Protein A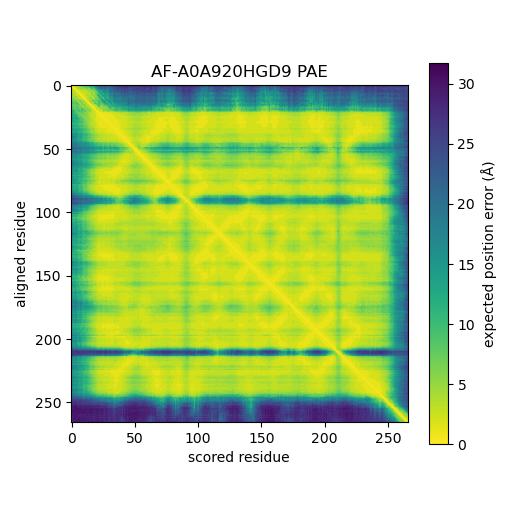F-A0A920HGD9-F1 (afdb_monomer)

Nearest PDB structures (foldseek):
  4qck-assembly1_A  TM=2.466E-01  e=9.941E-02  Mycobacterium tuberculosis H37Rv
  4kr4-assembly1_A  TM=2.876E-01  e=4.640E-01  Salmonella enterica subsp. enterica serovar Typhi
  4qdd-assembly1_A  TM=1.771E-01  e=2.728E-01  Rhodococcus rhodochrous
  6wil-assembly1_A  TM=2.443E-01  e=1.030E+00  Acinetobacter baumannii ACICU
  5kku-assembly3_C  TM=1.648E-01  e=4.173E-01  Bacillus amyloliquefaciens

Structure (mmCIF, N/CA/C/O backbone):
data_AF-A0A920HGD9-F1
#
_entry.id   AF-A0A920HGD9-F1
#
loop_
_atom_site.group_PDB
_atom_site.id
_atom_site.type_symbol
_atom_site.label_atom_id
_atom_site.label_alt_id
_atom_site.label_comp_id
_atom_site.label_asym_id
_atom_site.label_entity_id
_atom_site.label_seq_id
_atom_site.pdbx_PDB_ins_code
_atom_site.Cartn_x
_atom_site.Cartn_y
_atom_site.Cartn_z
_atom_site.occupancy
_atom_site.B_iso_or_equiv
_atom_site.auth_seq_id
_atom_site.auth_comp_id
_atom_site.auth_asym_id
_atom_site.auth_atom_id
_atom_site.pdbx_PDB_model_num
ATOM 1 N N . MET A 1 1 ? -41.028 17.051 27.864 1.00 60.72 1 MET A N 1
ATOM 2 C CA . MET A 1 1 ? -39.565 16.890 28.070 1.00 60.72 1 MET A CA 1
ATOM 3 C C . MET A 1 1 ? -39.135 15.428 28.241 1.00 60.72 1 MET A C 1
ATOM 5 O O . MET A 1 1 ? -38.260 14.994 27.507 1.00 60.72 1 MET A O 1
ATOM 9 N N . ARG A 1 2 ? -39.778 14.626 29.107 1.00 62.06 2 ARG A N 1
ATOM 10 C CA . ARG A 1 2 ? -39.397 13.217 29.369 1.00 62.06 2 ARG A CA 1
ATOM 11 C C . ARG A 1 2 ? -39.472 12.274 28.145 1.00 62.06 2 ARG A C 1
ATOM 13 O O . ARG A 1 2 ? -38.579 11.458 27.975 1.00 62.06 2 ARG A O 1
ATOM 20 N N . LYS A 1 3 ? -40.466 12.426 27.250 1.00 62.00 3 LYS A N 1
ATOM 21 C CA . LYS A 1 3 ? -40.573 11.641 25.992 1.00 62.00 3 LYS A CA 1
ATOM 22 C C . LYS A 1 3 ? -39.435 11.924 24.996 1.00 62.00 3 LYS A C 1
ATOM 24 O O . LYS A 1 3 ? -38.921 10.998 24.384 1.00 62.00 3 LYS A O 1
ATOM 29 N N . TYR A 1 4 ? -39.005 13.182 24.884 1.00 70.00 4 TYR A N 1
ATOM 30 C CA . TYR A 1 4 ? -37.886 13.565 24.016 1.00 70.00 4 TYR A CA 1
ATOM 31 C C . TYR A 1 4 ? -36.543 13.074 24.570 1.00 70.00 4 TYR A C 1
ATOM 33 O O . TYR A 1 4 ? -35.693 12.648 23.801 1.00 70.00 4 TYR A O 1
ATOM 41 N N . LEU A 1 5 ? -36.379 13.033 25.898 1.00 71.06 5 LEU A N 1
ATOM 42 C CA . LEU A 1 5 ? -35.181 12.486 26.547 1.00 71.06 5 LEU A CA 1
ATOM 43 C C . LEU A 1 5 ? -34.955 11.002 26.198 1.00 71.06 5 LEU A C 1
ATOM 45 O O . LEU A 1 5 ? -33.841 10.623 25.849 1.00 71.06 5 LEU A O 1
ATOM 49 N N . PHE A 1 6 ? -36.008 10.176 26.227 1.00 69.94 6 PHE A N 1
ATOM 50 C CA . PHE A 1 6 ? -35.916 8.766 25.821 1.00 69.94 6 PHE A CA 1
ATOM 51 C C . PHE A 1 6 ? -35.569 8.601 24.336 1.00 69.94 6 PHE A C 1
ATOM 53 O O . PHE A 1 6 ? -34.766 7.736 23.997 1.00 69.94 6 PHE A O 1
ATOM 60 N N . LEU A 1 7 ? -36.112 9.457 23.464 1.00 73.94 7 LEU A N 1
ATOM 61 C CA . LEU A 1 7 ? -35.787 9.451 22.036 1.00 73.94 7 LEU A CA 1
ATOM 62 C C . LEU A 1 7 ? -34.308 9.800 21.788 1.00 73.94 7 LEU A C 1
ATOM 64 O O . LEU A 1 7 ? -33.644 9.116 21.013 1.00 73.94 7 LEU A O 1
ATOM 68 N N . TYR A 1 8 ? -33.765 10.805 22.485 1.00 73.62 8 TYR A N 1
ATOM 69 C CA . TYR A 1 8 ? -32.345 11.166 22.385 1.00 73.62 8 TYR A CA 1
ATOM 70 C C . TYR A 1 8 ? -31.418 10.063 22.908 1.00 73.62 8 TYR A C 1
ATOM 72 O O . TYR A 1 8 ? -30.423 9.750 22.257 1.00 73.62 8 TYR A O 1
ATOM 80 N N . ILE A 1 9 ? -31.754 9.429 24.038 1.00 72.62 9 ILE A N 1
ATOM 81 C CA . ILE A 1 9 ? -30.990 8.292 24.582 1.00 72.62 9 ILE A CA 1
ATOM 82 C C . ILE A 1 9 ? -30.994 7.119 23.591 1.00 72.62 9 ILE A C 1
ATOM 84 O O . ILE A 1 9 ? -29.949 6.521 23.330 1.00 72.62 9 ILE A O 1
ATOM 88 N N . PHE A 1 10 ? -32.147 6.824 22.988 1.00 69.62 10 PHE A N 1
ATOM 89 C CA . PHE A 1 10 ? -32.277 5.754 22.005 1.00 69.62 10 PHE A CA 1
ATOM 90 C C . PHE A 1 10 ? -31.454 6.031 20.735 1.00 69.62 10 PHE A C 1
ATOM 92 O O . PHE A 1 10 ? -30.645 5.190 20.338 1.00 69.62 10 PHE A O 1
ATOM 99 N N . LEU A 1 11 ? -31.560 7.230 20.151 1.00 67.50 11 LEU A N 1
ATOM 100 C CA . LEU A 1 11 ? -30.776 7.642 18.975 1.00 67.50 11 LEU A CA 1
ATOM 101 C C . LEU A 1 11 ? -29.260 7.624 19.239 1.00 67.50 11 LEU A C 1
ATOM 103 O O . LEU A 1 11 ? -28.473 7.197 18.386 1.00 67.50 11 LEU A O 1
ATOM 107 N N . PHE A 1 12 ? -28.842 8.039 20.438 1.00 67.12 12 PHE A N 1
ATOM 108 C CA . PHE A 1 12 ? -27.439 8.006 20.846 1.00 67.12 12 PHE A CA 1
ATOM 109 C C . PHE A 1 12 ? -26.918 6.567 20.983 1.00 67.12 12 PHE A C 1
ATOM 111 O O . PHE A 1 12 ? -25.826 6.253 20.501 1.00 67.12 12 PHE A O 1
ATOM 118 N N . SER A 1 13 ? -27.721 5.666 21.561 1.00 62.75 13 SER A N 1
ATOM 119 C CA . SER A 1 13 ? -27.361 4.251 21.718 1.00 62.75 13 SER A CA 1
ATOM 120 C C . SER A 1 13 ? -27.190 3.528 20.373 1.00 62.75 13 SER A C 1
ATOM 122 O O . SER A 1 13 ? -26.195 2.828 20.172 1.00 62.75 13 SER A O 1
ATOM 124 N N . PHE A 1 14 ? -28.082 3.777 19.407 1.00 60.62 14 PHE A N 1
ATOM 125 C CA . PHE A 1 14 ? -28.008 3.194 18.062 1.00 60.62 14 PHE A CA 1
ATOM 126 C C . PHE A 1 14 ? -26.750 3.632 17.302 1.00 60.62 14 PHE A C 1
ATOM 128 O O . PHE A 1 14 ? -26.055 2.809 16.700 1.00 60.62 14 PHE A O 1
ATOM 135 N N . SER A 1 15 ? -26.414 4.921 17.384 1.00 63.75 15 SER A N 1
ATOM 136 C CA . SER A 1 15 ? -25.230 5.491 16.730 1.00 63.75 15 SER A CA 1
ATOM 137 C C . SER A 1 15 ? -23.926 4.883 17.265 1.00 63.75 15 SER A C 1
ATOM 139 O O . SER A 1 15 ? -22.991 4.618 16.503 1.00 63.75 15 SER A O 1
ATOM 141 N N . PHE A 1 16 ? -23.863 4.620 18.575 1.00 64.44 16 PHE A N 1
ATOM 142 C CA . PHE A 1 16 ? -22.692 4.015 19.208 1.00 64.44 16 PHE A CA 1
ATOM 143 C C . PHE A 1 16 ? -22.498 2.550 18.790 1.00 64.44 16 PHE A C 1
ATOM 145 O O . PHE A 1 16 ? -21.385 2.153 18.435 1.00 64.44 16 PHE A O 1
ATOM 152 N N . VAL A 1 17 ? -23.577 1.759 18.766 1.00 69.69 17 VAL A N 1
ATOM 153 C CA . VAL A 1 17 ? -23.541 0.351 18.330 1.00 69.69 17 VAL A CA 1
ATOM 154 C C . VAL A 1 17 ? -23.123 0.239 16.864 1.00 69.69 17 VAL A C 1
ATOM 156 O O . VAL A 1 17 ? -22.261 -0.578 16.533 1.00 69.69 17 VAL A O 1
ATOM 159 N N . TYR A 1 18 ? -23.666 1.093 15.991 1.00 74.94 18 TYR A N 1
ATOM 160 C CA . TYR A 1 18 ? -23.299 1.113 14.574 1.00 74.94 18 TYR A CA 1
ATOM 161 C C . TYR A 1 18 ? -21.808 1.417 14.367 1.00 74.94 18 TYR A C 1
ATOM 163 O O . TYR A 1 18 ? -21.131 0.714 13.620 1.00 74.94 18 TYR A O 1
ATOM 171 N N . SER A 1 19 ? -21.271 2.411 15.083 1.00 72.06 19 SER A N 1
ATOM 172 C CA . SER A 1 19 ? -19.851 2.780 15.015 1.00 72.06 19 SER A CA 1
ATOM 173 C C . SER A 1 19 ? -18.919 1.647 15.472 1.00 72.06 19 SER A C 1
ATOM 175 O O . SER A 1 19 ? -17.946 1.338 14.783 1.00 72.06 19 SER A O 1
ATOM 177 N N . GLN A 1 20 ? -19.234 0.962 16.582 1.00 76.88 20 GLN A N 1
ATOM 178 C CA . GLN A 1 20 ? -18.444 -0.199 17.024 1.00 76.88 20 GLN A CA 1
ATOM 179 C C . GLN A 1 20 ? -18.523 -1.364 16.025 1.00 76.88 20 GLN A C 1
ATOM 181 O O . GLN A 1 20 ? -17.519 -2.034 15.781 1.00 76.88 20 GLN A O 1
ATOM 186 N N . ASN A 1 21 ? -19.694 -1.595 15.424 1.00 89.75 21 ASN A N 1
ATOM 187 C CA . ASN A 1 21 ? -19.863 -2.620 14.396 1.00 89.75 21 ASN A CA 1
ATOM 188 C C . ASN A 1 21 ? -19.028 -2.294 13.148 1.00 89.75 21 ASN A C 1
ATOM 190 O O . ASN A 1 21 ? -18.289 -3.153 12.669 1.00 89.75 21 ASN A O 1
ATOM 194 N N . LYS A 1 22 ? -19.059 -1.038 12.680 1.00 94.06 22 LYS A N 1
ATOM 195 C CA . LYS A 1 22 ? -18.231 -0.584 11.557 1.00 94.06 22 LYS A CA 1
ATOM 196 C C . LYS A 1 22 ? -16.743 -0.785 11.846 1.00 94.06 22 LYS A C 1
ATOM 198 O O . LYS A 1 22 ? -16.077 -1.455 11.073 1.00 94.06 22 LYS A O 1
ATOM 203 N N . LEU A 1 23 ? -16.240 -0.310 12.988 1.00 95.75 23 LEU A N 1
ATOM 204 C CA . LEU A 1 23 ? -14.828 -0.474 13.356 1.00 95.75 23 LEU A CA 1
ATOM 205 C C . LEU A 1 23 ? -14.386 -1.948 13.338 1.00 95.75 23 LEU A C 1
ATOM 207 O O . LEU A 1 23 ? -13.286 -2.266 12.887 1.00 95.75 23 LEU A O 1
ATOM 211 N N . LYS A 1 24 ? -15.249 -2.861 13.803 1.00 96.62 24 LYS A N 1
ATOM 212 C CA . LYS A 1 24 ? -14.988 -4.304 13.754 1.00 96.62 24 LYS A CA 1
ATOM 213 C C . LYS A 1 24 ? -14.956 -4.836 12.317 1.00 96.62 24 LYS A C 1
ATOM 215 O O . LYS A 1 24 ? -14.089 -5.651 12.013 1.00 96.62 24 LYS A O 1
ATOM 220 N N . LYS A 1 25 ? -15.869 -4.393 11.444 1.00 97.50 25 LYS A N 1
ATOM 221 C CA . LYS A 1 25 ? -15.866 -4.755 10.014 1.00 97.50 25 LYS A CA 1
ATOM 222 C C . LYS A 1 25 ? -14.601 -4.257 9.314 1.00 97.50 25 LYS A C 1
ATOM 224 O O . LYS A 1 25 ? -13.943 -5.061 8.660 1.00 97.50 25 LYS A O 1
ATOM 229 N N . ASP A 1 26 ? -14.219 -3.003 9.545 1.00 98.44 26 ASP A N 1
ATOM 230 C CA . ASP A 1 26 ? -12.998 -2.410 8.997 1.00 98.44 26 ASP A CA 1
ATOM 231 C C . ASP A 1 26 ? -11.756 -3.203 9.453 1.00 98.44 26 ASP A C 1
ATOM 233 O O . ASP A 1 26 ? -10.941 -3.640 8.643 1.00 98.44 26 ASP A O 1
ATOM 237 N N . SER A 1 27 ? -11.641 -3.464 10.764 1.00 98.12 27 SER A N 1
ATOM 238 C CA . SER A 1 27 ? -10.538 -4.242 11.345 1.00 98.12 27 SER A CA 1
ATOM 239 C C . SER A 1 27 ? -10.471 -5.663 10.777 1.00 98.12 27 SER A C 1
ATOM 241 O O . SER A 1 27 ? -9.383 -6.160 10.489 1.00 98.12 27 SER A O 1
ATOM 243 N N . ASN A 1 28 ? -11.620 -6.316 10.578 1.00 97.94 28 ASN A N 1
ATOM 244 C CA . ASN A 1 28 ? -11.682 -7.636 9.957 1.00 97.94 28 ASN A CA 1
ATOM 245 C C . ASN A 1 28 ? -11.250 -7.600 8.486 1.00 97.94 28 ASN A C 1
ATOM 247 O O . ASN A 1 28 ? -10.522 -8.494 8.066 1.00 97.94 28 ASN A O 1
ATOM 251 N N . ALA A 1 29 ? -11.642 -6.577 7.720 1.00 98.56 29 ALA A N 1
ATOM 252 C CA . ALA A 1 29 ? -11.203 -6.418 6.336 1.00 98.56 29 ALA A CA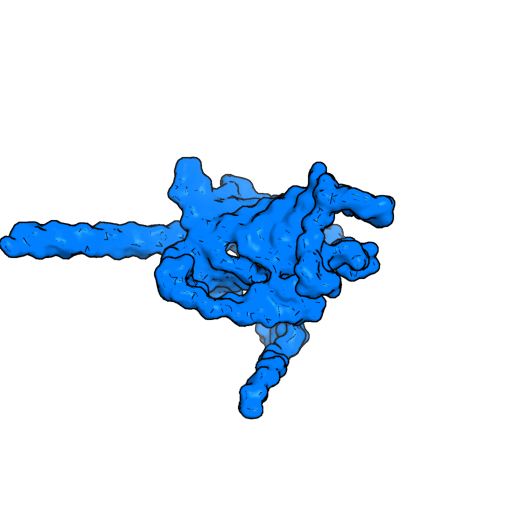 1
ATOM 253 C C . ALA A 1 29 ? -9.677 -6.268 6.248 1.00 98.56 29 ALA A C 1
ATOM 255 O O . ALA A 1 29 ? -9.036 -7.006 5.506 1.00 98.56 29 ALA A O 1
ATOM 256 N N . ILE A 1 30 ? -9.074 -5.426 7.093 1.00 98.75 30 ILE A N 1
ATOM 257 C CA . ILE A 1 30 ? -7.610 -5.288 7.172 1.00 98.75 30 ILE A CA 1
ATOM 258 C C . ILE A 1 30 ? -6.947 -6.624 7.547 1.00 98.75 30 ILE A C 1
ATOM 260 O O . ILE A 1 30 ? -5.960 -7.034 6.940 1.00 98.75 30 ILE A O 1
ATOM 264 N N . MET A 1 31 ? -7.491 -7.347 8.531 1.00 98.50 31 MET A N 1
ATOM 265 C CA . MET A 1 31 ? -6.957 -8.656 8.923 1.00 98.50 31 MET A CA 1
ATOM 266 C C . MET A 1 31 ? -7.102 -9.717 7.824 1.00 98.50 31 MET A C 1
ATOM 268 O O . MET A 1 31 ? -6.257 -10.606 7.743 1.00 98.50 31 MET A O 1
ATOM 272 N N . ASN A 1 32 ? -8.106 -9.615 6.948 1.00 98.25 32 ASN A N 1
ATOM 273 C CA . ASN A 1 32 ? -8.251 -10.489 5.781 1.00 98.25 32 ASN A CA 1
ATOM 274 C C . ASN A 1 32 ? -7.156 -10.261 4.725 1.00 98.25 32 ASN A C 1
ATOM 276 O O . ASN A 1 32 ? -6.983 -11.108 3.852 1.00 98.25 32 ASN A O 1
ATOM 280 N N . MET A 1 33 ? -6.356 -9.196 4.838 1.00 98.62 33 MET A N 1
ATOM 281 C CA . MET A 1 33 ? -5.133 -9.015 4.047 1.00 98.62 33 MET A CA 1
ATOM 282 C C . MET A 1 33 ? -3.945 -9.840 4.581 1.00 98.62 33 MET A C 1
ATOM 284 O O . MET A 1 33 ? -2.878 -9.837 3.977 1.00 98.62 33 MET A O 1
ATOM 288 N N . CYS A 1 34 ? -4.090 -10.536 5.717 1.00 98.50 34 CYS A N 1
ATOM 289 C CA . CYS A 1 34 ? -3.061 -11.417 6.280 1.00 98.50 34 CYS A CA 1
ATOM 290 C C . CYS A 1 34 ? -3.184 -12.859 5.758 1.00 98.50 34 CYS A C 1
ATOM 292 O O . CYS A 1 34 ? -4.282 -13.341 5.458 1.00 98.50 34 CYS A O 1
ATOM 294 N N . GLY A 1 35 ? -2.063 -13.579 5.719 1.00 98.12 35 GLY A N 1
ATOM 295 C CA . GLY A 1 35 ? -1.973 -14.981 5.306 1.00 98.12 35 GLY A CA 1
ATOM 296 C C . GLY A 1 35 ? -0.877 -15.234 4.275 1.00 98.12 35 GLY A C 1
ATOM 297 O O . GLY A 1 35 ? -0.002 -14.393 4.074 1.00 98.12 35 GLY A O 1
ATOM 298 N N . CYS A 1 36 ? -0.920 -16.411 3.655 1.00 98.44 36 CYS A N 1
ATOM 299 C CA . CYS A 1 36 ? -0.066 -16.761 2.527 1.00 98.44 36 CYS A CA 1
ATOM 300 C C . CYS A 1 36 ? -0.778 -16.476 1.203 1.00 98.44 36 CYS A C 1
ATOM 302 O O . CYS A 1 36 ? -1.929 -16.884 1.013 1.00 98.44 36 CYS A O 1
ATOM 304 N N . PHE A 1 37 ? -0.086 -15.790 0.298 1.00 98.44 37 PHE A N 1
ATOM 305 C CA . PHE A 1 37 ? -0.621 -15.389 -0.993 1.00 98.44 37 PHE A CA 1
ATOM 306 C C . PHE A 1 37 ? 0.337 -15.738 -2.123 1.00 98.44 37 PHE A C 1
ATOM 308 O O . PHE A 1 37 ? 1.551 -15.666 -1.967 1.00 98.44 37 PHE A O 1
ATOM 315 N N . GLU A 1 38 ? -0.224 -16.084 -3.269 1.00 97.44 38 GLU A N 1
ATOM 316 C CA . GLU A 1 38 ? 0.440 -15.984 -4.558 1.00 97.44 38 GLU A CA 1
ATOM 317 C C . GLU A 1 38 ? 0.165 -14.583 -5.115 1.00 97.44 38 GLU A C 1
ATOM 319 O O . GLU A 1 38 ? -0.996 -14.167 -5.213 1.00 97.44 38 GLU A O 1
ATOM 324 N N . VAL A 1 39 ? 1.233 -13.841 -5.411 1.00 96.94 39 VAL A N 1
ATOM 325 C CA . VAL A 1 39 ? 1.181 -12.428 -5.784 1.00 96.94 39 VAL A CA 1
ATOM 326 C C . VAL A 1 39 ? 1.781 -12.169 -7.151 1.00 96.94 39 VAL A C 1
ATOM 328 O O . VAL A 1 39 ? 2.825 -12.715 -7.503 1.00 96.94 39 VAL A O 1
ATOM 331 N N . SER A 1 40 ? 1.132 -11.294 -7.909 1.00 94.19 40 SER A N 1
ATOM 332 C CA . SER A 1 40 ? 1.606 -10.813 -9.207 1.00 94.19 40 SER A CA 1
ATOM 333 C C . SER A 1 40 ? 1.411 -9.307 -9.298 1.00 94.19 40 SER A C 1
ATOM 335 O O . SER A 1 40 ? 0.353 -8.812 -8.901 1.00 94.19 40 SER A O 1
ATOM 337 N N . PHE A 1 41 ? 2.386 -8.609 -9.866 1.00 93.81 41 PHE A N 1
ATOM 338 C CA . PHE A 1 41 ? 2.374 -7.163 -10.064 1.00 93.81 41 PHE A CA 1
ATOM 339 C C . PHE A 1 41 ? 2.154 -6.873 -11.547 1.00 93.81 41 PHE A C 1
ATOM 341 O O . PHE A 1 41 ? 2.893 -7.406 -12.372 1.00 93.81 41 PHE A O 1
ATOM 348 N N . ASN A 1 42 ? 1.163 -6.044 -11.881 1.00 96.31 42 ASN A N 1
ATOM 349 C CA . ASN A 1 42 ? 0.843 -5.675 -13.262 1.00 96.31 42 ASN A CA 1
ATOM 350 C C . ASN A 1 42 ? 0.625 -4.165 -13.344 1.00 96.31 42 ASN A C 1
ATOM 352 O O . ASN A 1 42 ? -0.176 -3.635 -12.577 1.00 96.31 42 ASN A O 1
ATOM 356 N N . PHE A 1 43 ? 1.336 -3.477 -14.233 1.00 96.75 43 PHE A N 1
ATOM 357 C CA . PHE A 1 43 ? 1.251 -2.029 -14.416 1.00 96.75 43 PHE A CA 1
ATOM 358 C C . PHE A 1 43 ? 1.381 -1.691 -15.897 1.00 96.75 43 PHE A C 1
ATOM 360 O O . PHE A 1 43 ? 2.281 -2.205 -16.558 1.00 96.75 43 PHE A O 1
ATOM 367 N N . SER A 1 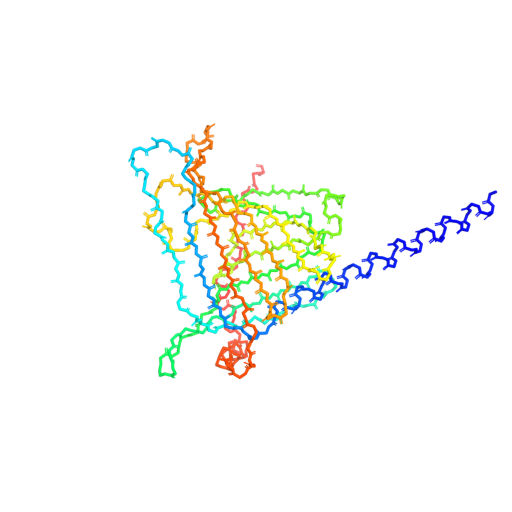44 ? 0.511 -0.813 -16.384 1.00 97.00 44 SER A N 1
ATOM 368 C CA . SER A 1 44 ? 0.506 -0.338 -17.766 1.00 97.00 44 SER A CA 1
ATOM 369 C C . SER A 1 44 ? 0.219 1.158 -17.790 1.00 97.00 44 SER A C 1
ATOM 371 O O . SER A 1 44 ? -0.675 1.650 -17.092 1.00 97.00 44 SER A O 1
ATOM 373 N N . GLU A 1 45 ? 1.008 1.900 -18.559 1.00 96.06 45 GLU A N 1
ATOM 374 C CA . GLU A 1 45 ? 0.749 3.312 -18.806 1.00 96.06 45 GLU A CA 1
ATOM 375 C C . GLU A 1 45 ? -0.367 3.451 -19.849 1.00 96.06 45 GLU A C 1
ATOM 377 O O . GLU A 1 45 ? -0.345 2.795 -20.883 1.00 96.06 45 GLU A O 1
ATOM 382 N N . THR A 1 46 ? -1.374 4.277 -19.568 1.00 93.06 46 THR A N 1
ATOM 383 C CA . THR A 1 46 ? -2.649 4.257 -20.310 1.00 93.06 46 THR A CA 1
ATOM 384 C C . THR A 1 46 ? -2.961 5.547 -21.052 1.00 93.06 46 THR A C 1
ATOM 386 O O . THR A 1 46 ? -3.539 5.502 -22.135 1.00 93.06 46 THR A O 1
ATOM 389 N N . ILE A 1 47 ? -2.613 6.706 -20.490 1.00 89.88 47 ILE A N 1
ATOM 390 C CA . ILE A 1 47 ? -2.956 8.013 -21.063 1.00 89.88 47 ILE A CA 1
ATOM 391 C C . ILE A 1 47 ? -1.732 8.914 -20.969 1.00 89.88 47 ILE A C 1
ATOM 393 O O . ILE A 1 47 ? -1.265 9.171 -19.864 1.00 89.88 47 ILE A O 1
ATOM 397 N N . LYS A 1 48 ? -1.257 9.439 -22.104 1.00 90.44 48 LYS A N 1
ATOM 398 C CA . LYS A 1 48 ? -0.272 10.531 -22.158 1.00 90.44 48 LYS A CA 1
ATOM 399 C C . LYS A 1 48 ? -1.011 11.869 -22.057 1.00 90.44 48 LYS A C 1
ATOM 401 O O . LYS A 1 48 ? -1.950 12.107 -22.810 1.00 90.44 48 LYS A O 1
ATOM 406 N N . LEU A 1 49 ? -0.593 12.724 -21.128 1.00 87.31 49 LEU A N 1
ATOM 407 C CA . LEU A 1 49 ? -1.206 14.034 -20.852 1.00 87.31 49 LEU A CA 1
ATOM 408 C C . LEU A 1 49 ? -0.317 15.220 -21.248 1.00 87.31 49 LEU A C 1
ATOM 410 O O . LEU A 1 49 ? -0.781 16.356 -21.258 1.00 87.31 49 LEU A O 1
ATOM 414 N N . ASN A 1 50 ? 0.952 14.964 -21.563 1.00 85.50 50 ASN A N 1
ATOM 415 C CA . ASN A 1 50 ? 1.924 15.990 -21.925 1.00 85.50 50 ASN A CA 1
ATOM 416 C C . ASN A 1 50 ? 2.215 15.997 -23.432 1.00 85.50 50 ASN A C 1
ATOM 418 O O . ASN A 1 50 ? 2.047 14.987 -24.115 1.00 85.50 50 ASN A O 1
ATOM 422 N N . ASN A 1 51 ? 2.741 17.120 -23.922 1.00 82.88 51 ASN A N 1
ATOM 423 C CA . ASN A 1 51 ? 3.195 17.284 -25.307 1.00 82.88 51 ASN A CA 1
ATOM 424 C C . ASN A 1 51 ? 4.727 17.258 -25.433 1.00 82.88 51 ASN A C 1
ATOM 426 O O . ASN A 1 51 ? 5.263 17.729 -26.433 1.00 82.88 51 ASN A O 1
ATOM 430 N N . ARG A 1 52 ? 5.448 16.742 -24.427 1.00 86.25 52 ARG A N 1
ATOM 431 C CA . ARG A 1 52 ? 6.910 16.675 -24.472 1.00 86.25 52 ARG A CA 1
ATOM 432 C C . ARG A 1 52 ? 7.340 15.705 -25.577 1.00 86.25 52 ARG A C 1
ATOM 434 O O . ARG A 1 52 ? 6.843 14.570 -25.655 1.00 86.25 52 ARG A O 1
ATOM 441 N N . GLU A 1 53 ? 8.248 16.168 -26.432 1.00 84.88 53 GLU A N 1
ATOM 442 C CA . GLU A 1 53 ? 8.792 15.388 -27.551 1.00 84.88 53 GLU A CA 1
ATOM 443 C C . GLU A 1 53 ? 9.696 14.248 -27.065 1.00 84.88 53 GLU A C 1
ATOM 445 O O . GLU A 1 53 ? 9.725 13.181 -27.670 1.00 84.88 53 GLU A O 1
ATOM 450 N N . ASP A 1 54 ? 10.380 14.440 -25.935 1.00 85.31 54 ASP A N 1
ATOM 451 C CA . ASP A 1 54 ? 11.281 13.469 -25.312 1.00 85.31 54 ASP A CA 1
ATOM 452 C C . ASP A 1 54 ? 10.572 12.496 -24.350 1.00 85.31 54 ASP A C 1
ATOM 454 O O . ASP A 1 54 ? 11.204 11.606 -23.775 1.00 85.31 54 ASP A O 1
ATOM 458 N N . TYR A 1 55 ? 9.249 12.611 -24.188 1.00 90.25 55 TYR A N 1
ATOM 459 C CA . TYR A 1 55 ? 8.484 11.704 -23.338 1.00 90.25 55 TYR A CA 1
ATOM 460 C C . TYR A 1 55 ? 8.220 10.362 -24.018 1.00 90.25 55 TYR A C 1
ATOM 462 O O . TYR A 1 55 ? 7.437 10.274 -24.972 1.00 90.25 55 TYR A O 1
ATOM 470 N N . THR A 1 56 ? 8.796 9.308 -23.441 1.00 90.94 56 THR A N 1
ATOM 471 C CA . THR A 1 56 ? 8.549 7.912 -23.818 1.00 90.94 56 THR A CA 1
ATOM 472 C C . THR A 1 56 ? 7.703 7.220 -22.741 1.00 90.94 56 THR A C 1
ATOM 474 O O . THR A 1 56 ? 8.106 7.234 -21.570 1.00 90.94 56 THR A O 1
ATOM 477 N N . PRO A 1 57 ? 6.553 6.616 -23.101 1.00 91.88 57 PRO A N 1
ATOM 478 C CA . PRO A 1 57 ? 5.751 5.829 -22.170 1.00 91.88 57 PRO A CA 1
ATOM 479 C C . PRO A 1 57 ? 6.534 4.697 -21.503 1.00 91.88 57 PRO A C 1
ATOM 481 O O . PRO A 1 57 ? 7.469 4.151 -22.090 1.00 91.88 57 PRO A O 1
ATOM 484 N N . SER A 1 58 ? 6.154 4.324 -20.277 1.00 91.62 58 SER A N 1
ATOM 485 C CA . SER A 1 58 ? 6.702 3.104 -19.668 1.00 91.62 58 SER A CA 1
ATOM 486 C C . SER A 1 58 ? 6.240 1.857 -20.413 1.00 91.62 58 SER A C 1
ATOM 488 O O . SER A 1 58 ? 5.057 1.730 -20.720 1.00 91.62 58 SER A O 1
ATOM 490 N N . ASP A 1 59 ? 7.154 0.903 -20.589 1.00 92.75 59 ASP A N 1
ATOM 491 C CA . ASP A 1 59 ? 6.794 -0.462 -20.969 1.00 92.75 59 ASP A CA 1
ATOM 492 C C . ASP A 1 59 ? 5.836 -1.076 -19.941 1.00 92.75 59 ASP A C 1
ATOM 494 O O . ASP A 1 59 ? 5.926 -0.800 -18.734 1.00 92.75 59 ASP A O 1
ATOM 498 N N . ASP A 1 60 ? 4.982 -1.980 -20.418 1.00 94.75 60 ASP A N 1
ATOM 499 C CA . ASP A 1 60 ? 4.166 -2.812 -19.547 1.00 94.75 60 ASP A CA 1
ATOM 500 C C . ASP A 1 60 ? 5.054 -3.608 -18.587 1.00 94.75 60 ASP A C 1
ATOM 502 O O . ASP A 1 60 ? 6.061 -4.223 -18.954 1.00 94.75 60 ASP A O 1
ATOM 506 N N . TYR A 1 61 ? 4.664 -3.604 -17.318 1.00 94.38 61 TYR A N 1
ATOM 507 C CA . TYR A 1 61 ? 5.369 -4.315 -16.269 1.00 94.38 61 TYR A CA 1
ATOM 508 C C . TYR A 1 61 ? 4.487 -5.417 -15.711 1.00 94.38 61 TYR A C 1
ATOM 510 O O . TYR A 1 61 ? 3.479 -5.143 -15.063 1.00 94.38 61 TYR A O 1
ATOM 518 N N . GLN A 1 62 ? 4.919 -6.659 -15.906 1.00 93.88 62 GLN A N 1
ATOM 519 C CA . GLN A 1 62 ? 4.283 -7.841 -15.348 1.00 93.88 62 GLN A CA 1
ATOM 520 C C . GLN A 1 62 ? 5.329 -8.742 -14.693 1.00 93.88 62 GLN A C 1
ATOM 522 O O . GLN A 1 62 ? 6.413 -8.958 -15.235 1.00 93.88 62 GLN A O 1
ATOM 527 N N . THR A 1 63 ? 5.003 -9.289 -13.524 1.00 90.88 63 THR A N 1
ATOM 528 C CA . THR A 1 63 ? 5.835 -10.303 -12.864 1.00 90.88 63 THR A CA 1
ATOM 529 C C . THR A 1 63 ? 5.219 -11.685 -12.988 1.00 90.88 63 THR A C 1
ATOM 531 O O . THR A 1 63 ? 3.997 -11.840 -12.945 1.00 90.88 63 THR A O 1
ATOM 534 N N . ALA A 1 64 ? 6.071 -12.711 -13.021 1.00 90.50 64 ALA A N 1
ATOM 535 C CA . ALA A 1 64 ? 5.625 -14.058 -12.693 1.00 90.50 64 ALA A CA 1
ATOM 536 C C . ALA A 1 64 ? 5.053 -14.089 -11.258 1.00 90.50 64 ALA A C 1
ATOM 538 O O . ALA A 1 64 ? 5.508 -13.305 -10.411 1.00 90.50 64 ALA A O 1
ATOM 539 N N . PRO A 1 65 ? 4.077 -14.965 -10.968 1.00 92.81 65 PRO A N 1
ATOM 540 C CA . PRO A 1 65 ? 3.570 -15.127 -9.617 1.00 92.81 65 PRO A CA 1
ATOM 541 C C . PRO A 1 65 ? 4.665 -15.577 -8.642 1.00 92.81 65 PRO A C 1
ATOM 543 O O . PRO A 1 65 ? 5.466 -16.459 -8.952 1.00 92.81 65 PRO A O 1
ATOM 546 N N . VAL A 1 66 ? 4.689 -14.980 -7.454 1.00 94.12 66 VAL A N 1
ATOM 547 C CA . VAL A 1 66 ? 5.604 -15.331 -6.355 1.00 94.12 66 VAL A CA 1
ATOM 548 C C . VAL A 1 66 ? 4.824 -15.479 -5.054 1.00 94.12 66 VAL A C 1
ATOM 550 O O . VAL A 1 66 ? 3.701 -14.998 -4.950 1.00 94.12 66 VAL A O 1
ATOM 553 N N . TYR A 1 67 ? 5.388 -16.142 -4.044 1.00 96.44 67 TYR A N 1
ATOM 554 C CA . TYR A 1 67 ? 4.701 -16.274 -2.759 1.00 96.44 67 TYR A CA 1
ATOM 555 C C . TYR A 1 67 ? 5.023 -15.097 -1.837 1.00 96.44 67 TYR A C 1
ATOM 557 O O . TYR A 1 67 ? 6.181 -14.716 -1.673 1.00 96.44 67 TYR A O 1
ATOM 565 N N . GLU A 1 68 ? 4.003 -14.537 -1.195 1.00 97.50 68 GLU A N 1
ATOM 566 C CA . GLU A 1 68 ? 4.130 -13.468 -0.211 1.00 97.50 68 GLU A CA 1
ATOM 567 C C . GLU A 1 68 ? 3.367 -13.832 1.060 1.00 97.50 68 GLU A C 1
ATOM 569 O O . GLU A 1 68 ? 2.191 -14.200 1.051 1.00 97.50 68 GLU A O 1
ATOM 574 N N . LEU A 1 69 ? 4.067 -13.729 2.182 1.00 98.25 69 LEU A N 1
ATOM 575 C CA . LEU A 1 69 ? 3.516 -13.940 3.504 1.00 98.25 69 LEU A CA 1
ATOM 576 C C . LEU A 1 69 ? 3.217 -12.590 4.151 1.00 98.25 69 LEU A C 1
ATOM 578 O O . LEU A 1 69 ? 4.138 -11.844 4.481 1.00 98.25 69 LEU A O 1
ATOM 582 N N . ALA A 1 70 ? 1.942 -12.322 4.408 1.00 98.38 70 ALA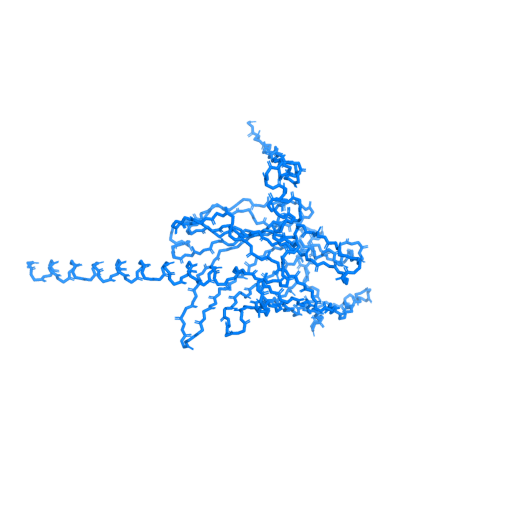 A N 1
ATOM 583 C CA . ALA A 1 70 ? 1.478 -11.150 5.137 1.00 98.38 70 ALA A CA 1
ATOM 584 C C . ALA A 1 70 ? 1.172 -11.528 6.595 1.00 98.38 70 ALA A C 1
ATOM 586 O O . ALA A 1 70 ? 0.203 -12.235 6.887 1.00 98.38 70 ALA A O 1
ATOM 587 N N . ILE A 1 71 ? 2.009 -11.071 7.526 1.00 96.94 71 ILE A N 1
ATOM 588 C CA . ILE A 1 71 ? 1.943 -11.427 8.947 1.00 96.94 71 ILE A CA 1
ATOM 589 C C . ILE A 1 71 ? 1.431 -10.239 9.761 1.00 96.94 71 ILE A C 1
ATOM 591 O O . ILE A 1 71 ? 2.046 -9.172 9.712 1.00 96.94 71 ILE A O 1
ATOM 595 N N . PRO A 1 72 ? 0.394 -10.409 10.599 1.00 97.06 72 PRO A N 1
ATOM 596 C CA . PRO A 1 72 ? 0.039 -9.399 11.582 1.00 97.06 72 PRO A CA 1
ATOM 597 C C . PRO A 1 72 ? 1.111 -9.359 12.679 1.00 97.06 72 PRO A C 1
ATOM 599 O O . PRO A 1 72 ? 1.276 -10.307 13.449 1.00 97.06 72 PRO A O 1
ATOM 602 N N . ILE A 1 73 ? 1.856 -8.259 12.754 1.00 96.25 73 ILE A N 1
ATOM 603 C CA . ILE A 1 73 ? 2.912 -8.052 13.759 1.00 96.25 73 ILE A CA 1
ATOM 604 C C . ILE A 1 73 ? 2.425 -7.225 14.952 1.00 96.25 73 ILE A C 1
ATOM 606 O O . ILE A 1 73 ? 3.013 -7.291 16.030 1.00 96.25 73 ILE A O 1
ATOM 610 N N . LYS A 1 74 ? 1.323 -6.489 14.778 1.00 96.00 74 LYS A N 1
ATOM 611 C CA . LYS A 1 74 ? 0.620 -5.755 15.832 1.00 96.00 74 LYS A CA 1
ATOM 612 C C . LYS A 1 74 ? -0.871 -5.778 15.534 1.00 96.00 74 LYS A C 1
ATOM 614 O O . LYS A 1 74 ? -1.272 -5.585 14.390 1.00 96.00 74 LYS A O 1
ATOM 619 N N . LYS A 1 75 ? -1.688 -6.003 16.561 1.00 95.69 75 LYS A N 1
ATOM 620 C CA . LYS A 1 75 ? -3.145 -5.899 16.475 1.00 95.69 75 LYS A CA 1
ATOM 621 C C . LYS A 1 75 ? -3.693 -5.418 17.809 1.00 95.69 75 LYS A C 1
ATOM 623 O O . LYS A 1 75 ? -3.633 -6.136 18.803 1.00 95.69 75 LYS A O 1
ATOM 628 N N . ASN A 1 76 ? -4.239 -4.214 17.821 1.00 95.62 76 ASN A N 1
ATOM 629 C CA . ASN A 1 76 ? -5.050 -3.695 18.913 1.00 95.62 76 ASN A CA 1
ATOM 630 C C . ASN A 1 76 ? -6.314 -3.033 18.334 1.00 95.62 76 ASN A C 1
ATOM 632 O O . ASN A 1 76 ? -6.588 -3.144 17.141 1.00 95.62 76 ASN A O 1
ATOM 636 N N . LYS A 1 77 ? -7.120 -2.384 19.179 1.00 93.94 77 LYS A N 1
ATOM 637 C CA . LYS A 1 77 ? -8.411 -1.814 18.766 1.00 93.94 77 LYS A CA 1
ATOM 638 C C . LYS A 1 77 ? -8.289 -0.763 17.652 1.00 93.94 77 LYS A C 1
ATOM 640 O O . LYS A 1 77 ? -9.165 -0.697 16.797 1.00 93.94 77 LYS A O 1
ATOM 645 N N . ASN A 1 78 ? -7.235 0.050 17.684 1.00 96.19 78 ASN A N 1
ATOM 646 C CA . ASN A 1 78 ? -7.093 1.233 16.834 1.00 96.19 78 ASN A CA 1
ATOM 647 C C . ASN A 1 78 ? -5.887 1.135 15.892 1.00 96.19 78 ASN A C 1
ATOM 649 O O . ASN A 1 78 ? -5.591 2.095 15.188 1.00 96.19 78 ASN A O 1
ATOM 653 N N . GLU A 1 79 ? -5.163 0.018 15.909 1.00 98.06 79 GLU A N 1
ATOM 654 C CA . GLU A 1 79 ? -3.911 -0.122 15.184 1.00 98.06 79 GLU A CA 1
ATOM 655 C C . GLU A 1 79 ? -3.664 -1.570 14.766 1.00 98.06 79 GLU A C 1
ATOM 657 O O . GLU A 1 79 ? -3.765 -2.499 15.579 1.00 98.06 79 GLU A O 1
ATOM 662 N N . ILE A 1 80 ? -3.311 -1.756 13.497 1.00 98.69 80 ILE A N 1
ATOM 663 C CA . ILE A 1 80 ? -2.948 -3.051 12.925 1.00 98.69 80 ILE A CA 1
ATOM 664 C C . ILE A 1 80 ? -1.701 -2.859 12.071 1.00 98.69 80 ILE A C 1
ATOM 666 O O . ILE A 1 80 ? -1.715 -2.067 11.139 1.00 98.69 80 ILE A O 1
ATOM 670 N N . SER A 1 81 ? -0.646 -3.615 12.347 1.00 98.44 81 SER A N 1
ATOM 671 C CA . SER A 1 81 ? 0.571 -3.614 11.533 1.00 98.44 81 SER A CA 1
ATOM 672 C C . SER A 1 81 ? 0.727 -4.960 10.856 1.00 98.44 81 SER A C 1
ATOM 674 O O . SER A 1 81 ? 0.681 -5.999 11.523 1.00 98.44 81 SER A O 1
ATOM 676 N N . ILE A 1 82 ? 0.948 -4.942 9.546 1.00 98.50 82 ILE A N 1
ATOM 677 C CA . ILE A 1 82 ? 1.129 -6.132 8.719 1.00 98.50 82 ILE A CA 1
ATOM 678 C C . ILE A 1 82 ? 2.501 -6.044 8.057 1.00 98.50 82 ILE A C 1
ATOM 680 O O . ILE A 1 82 ? 2.775 -5.112 7.300 1.00 98.50 82 ILE A O 1
ATOM 684 N N . GLN A 1 83 ? 3.356 -7.020 8.348 1.00 97.81 83 GLN A N 1
ATOM 685 C CA . GLN A 1 83 ? 4.630 -7.200 7.666 1.00 97.81 83 GLN A CA 1
ATOM 686 C C . GLN A 1 83 ? 4.441 -8.152 6.497 1.00 97.81 83 GLN A C 1
ATOM 688 O O . GLN A 1 83 ? 3.997 -9.281 6.695 1.00 97.81 83 GLN A O 1
ATOM 693 N N . HIS A 1 84 ? 4.859 -7.730 5.312 1.00 97.69 84 HIS A N 1
ATOM 694 C CA . HIS A 1 84 ? 4.905 -8.591 4.144 1.00 97.69 84 HIS A CA 1
ATOM 695 C C . HIS A 1 84 ? 6.319 -9.099 3.882 1.00 97.69 84 HIS A C 1
ATOM 697 O O . HIS A 1 84 ? 7.301 -8.355 3.997 1.00 97.69 84 HIS A O 1
ATOM 703 N N . ILE A 1 85 ? 6.423 -10.384 3.563 1.00 96.56 85 ILE A N 1
ATOM 704 C CA . ILE A 1 85 ? 7.677 -11.095 3.328 1.00 96.56 85 ILE A CA 1
ATOM 705 C C . ILE A 1 85 ? 7.538 -11.842 2.011 1.00 96.56 85 ILE A C 1
ATOM 707 O O . ILE A 1 85 ? 6.725 -12.757 1.896 1.00 96.56 85 ILE A O 1
ATOM 711 N N . LEU A 1 86 ? 8.338 -11.444 1.033 1.00 94.94 86 LEU A N 1
ATOM 712 C CA . LEU A 1 86 ? 8.336 -12.011 -0.303 1.00 94.94 86 LEU A CA 1
ATOM 713 C C . LEU A 1 86 ? 9.304 -13.191 -0.367 1.00 94.94 86 LEU A C 1
ATOM 715 O O . LEU A 1 86 ? 10.433 -13.113 0.121 1.00 94.94 86 LEU A O 1
ATOM 719 N N . GLN A 1 87 ? 8.858 -14.271 -0.992 1.00 92.94 87 GLN A N 1
ATOM 720 C CA . GLN A 1 87 ? 9.638 -15.460 -1.289 1.00 92.94 87 GLN A CA 1
ATOM 721 C C . GLN A 1 87 ? 9.789 -15.562 -2.806 1.00 92.94 87 GLN A C 1
ATOM 723 O O . GLN A 1 87 ? 8.817 -15.792 -3.523 1.00 92.94 87 GLN A O 1
ATOM 728 N N . VAL A 1 88 ? 11.017 -15.371 -3.283 1.00 86.19 88 VAL A N 1
ATOM 729 C CA . VAL A 1 88 ? 11.363 -15.316 -4.709 1.00 86.19 88 VAL A CA 1
ATOM 730 C C . VAL A 1 88 ? 12.260 -16.498 -5.062 1.00 86.19 88 VAL A C 1
ATOM 732 O O . VAL A 1 88 ? 13.077 -16.915 -4.243 1.00 86.19 88 VAL A O 1
ATOM 735 N N . GLY A 1 89 ? 12.138 -17.002 -6.288 1.00 80.75 89 GLY A N 1
ATOM 736 C CA . GLY A 1 89 ? 12.932 -18.119 -6.797 1.00 80.75 89 GLY A CA 1
ATOM 737 C C . GLY A 1 89 ? 12.227 -19.469 -6.679 1.00 80.75 89 GLY A C 1
ATOM 738 O O . GLY A 1 89 ? 11.126 -19.571 -6.134 1.00 80.75 89 GLY A O 1
ATOM 739 N N . ASP A 1 90 ? 12.852 -20.495 -7.251 1.00 75.94 90 ASP A N 1
ATOM 740 C CA . ASP A 1 90 ? 12.329 -21.861 -7.282 1.00 75.94 90 ASP A CA 1
ATOM 741 C C . ASP A 1 90 ? 12.725 -22.653 -6.030 1.00 75.94 90 ASP A C 1
ATOM 743 O O . ASP A 1 90 ? 13.278 -22.109 -5.078 1.00 75.94 90 ASP A O 1
ATOM 747 N N . GLU A 1 91 ? 12.445 -23.957 -6.009 1.00 72.75 91 GLU A N 1
ATOM 748 C CA . GLU A 1 91 ? 12.741 -24.779 -4.840 1.00 72.75 91 GLU A CA 1
ATOM 749 C C . GLU A 1 91 ? 14.230 -24.895 -4.496 1.00 72.75 91 GLU A C 1
ATOM 751 O O . GLU A 1 91 ? 14.575 -25.070 -3.323 1.00 72.75 91 GLU A O 1
ATOM 756 N N . ASN A 1 92 ? 15.097 -24.750 -5.495 1.00 74.62 92 ASN A N 1
ATOM 757 C CA . ASN A 1 92 ? 16.538 -24.911 -5.370 1.00 74.62 92 ASN A CA 1
ATOM 758 C C . ASN A 1 92 ? 17.225 -23.589 -4.996 1.00 74.62 92 ASN A C 1
ATOM 760 O O . ASN A 1 92 ? 18.227 -23.599 -4.283 1.00 74.62 92 ASN A O 1
ATOM 764 N N . PHE A 1 93 ? 16.661 -22.452 -5.416 1.00 75.31 93 PHE A N 1
ATOM 765 C CA . PHE A 1 93 ? 17.215 -21.114 -5.206 1.00 75.31 93 PHE A CA 1
ATOM 766 C C . PHE A 1 93 ? 16.173 -20.149 -4.627 1.00 75.31 93 PHE A C 1
ATOM 768 O O . PHE A 1 93 ? 15.812 -19.146 -5.244 1.00 75.31 93 PHE A O 1
ATOM 775 N N . ARG A 1 94 ? 15.703 -20.433 -3.404 1.00 82.12 94 ARG A N 1
ATOM 776 C CA . ARG A 1 94 ? 14.774 -19.553 -2.673 1.00 82.12 94 ARG A CA 1
ATOM 777 C C . ARG A 1 94 ? 15.512 -18.387 -2.014 1.00 82.12 94 ARG A C 1
ATOM 779 O O . ARG A 1 94 ? 16.418 -18.590 -1.208 1.00 82.12 94 ARG A O 1
ATOM 786 N N . SER A 1 95 ? 15.048 -17.171 -2.274 1.00 88.31 95 SER A N 1
ATOM 787 C CA . SER A 1 95 ? 15.445 -15.951 -1.571 1.00 88.31 95 SER A CA 1
ATOM 788 C C . SER A 1 95 ? 14.261 -15.367 -0.803 1.00 88.31 95 SER A C 1
ATOM 790 O O . SER A 1 95 ? 13.128 -15.370 -1.287 1.00 88.31 95 SER A O 1
ATOM 792 N N . ILE A 1 96 ? 14.524 -14.865 0.405 1.00 92.06 96 ILE A N 1
ATOM 793 C CA . ILE A 1 96 ? 13.525 -14.212 1.255 1.00 92.06 96 ILE A CA 1
ATOM 794 C C . ILE A 1 96 ? 13.846 -12.727 1.353 1.00 92.06 96 ILE A C 1
ATOM 796 O O . ILE A 1 96 ? 14.953 -12.344 1.731 1.00 92.06 96 ILE A O 1
ATOM 800 N N . VAL A 1 97 ? 12.850 -11.895 1.063 1.00 90.50 97 VAL A N 1
ATOM 801 C CA . VAL A 1 97 ? 12.944 -10.439 1.146 1.00 90.50 97 VAL A CA 1
ATOM 802 C C . VAL A 1 97 ? 11.876 -9.934 2.105 1.00 90.50 97 VAL A C 1
ATOM 804 O O . VAL A 1 97 ? 10.683 -10.157 1.906 1.00 90.50 97 VAL A O 1
ATOM 807 N N . LYS A 1 98 ? 12.285 -9.195 3.138 1.00 91.81 98 LYS A N 1
ATOM 808 C CA . LYS A 1 98 ? 11.354 -8.349 3.890 1.00 91.81 98 LYS A CA 1
ATOM 809 C C . LYS A 1 98 ? 10.873 -7.251 2.940 1.00 91.81 98 LYS A C 1
ATOM 811 O O . LYS A 1 98 ? 11.646 -6.367 2.595 1.00 91.81 98 LYS A O 1
ATOM 816 N N . HIS A 1 99 ? 9.642 -7.357 2.455 1.00 93.56 99 HIS A N 1
ATOM 817 C CA . HIS A 1 99 ? 9.226 -6.648 1.248 1.00 93.56 99 HIS A CA 1
ATOM 818 C C . HIS A 1 99 ? 8.687 -5.249 1.548 1.00 93.56 99 HIS A C 1
ATOM 820 O O . HIS A 1 99 ? 9.217 -4.252 1.063 1.00 93.56 99 HIS A O 1
ATOM 826 N N . TRP A 1 100 ? 7.645 -5.164 2.363 1.00 96.06 100 TRP A N 1
ATOM 827 C CA . TRP A 1 100 ? 7.065 -3.896 2.791 1.00 96.06 100 TRP A CA 1
ATOM 828 C C . TRP A 1 100 ? 6.243 -4.110 4.051 1.00 96.06 100 TRP A C 1
ATOM 830 O O . TRP A 1 100 ? 5.874 -5.234 4.399 1.00 96.06 100 TRP A O 1
ATOM 840 N N . ARG A 1 101 ? 5.955 -3.020 4.751 1.00 97.69 101 ARG A N 1
ATOM 841 C CA . ARG A 1 101 ? 5.076 -3.026 5.918 1.00 97.69 101 ARG A CA 1
ATOM 842 C C . ARG A 1 101 ? 3.955 -2.029 5.701 1.00 97.69 101 ARG A C 1
ATOM 844 O O . ARG A 1 101 ? 4.179 -0.957 5.143 1.00 97.69 101 ARG A O 1
ATOM 851 N N . GLN A 1 102 ? 2.772 -2.381 6.180 1.00 97.81 102 GLN A N 1
ATOM 852 C CA . GLN A 1 102 ? 1.653 -1.459 6.288 1.00 97.81 102 GLN A CA 1
ATOM 853 C C . GLN A 1 102 ? 1.185 -1.358 7.731 1.00 97.81 102 GLN A C 1
ATOM 855 O O . GLN A 1 102 ? 0.872 -2.371 8.358 1.00 97.81 102 GLN A O 1
ATOM 860 N N . ASP A 1 103 ? 1.118 -0.132 8.231 1.00 98.56 103 ASP A N 1
ATOM 861 C CA . ASP A 1 103 ? 0.505 0.187 9.512 1.00 98.56 103 ASP A CA 1
ATOM 862 C C . ASP A 1 103 ? -0.834 0.878 9.253 1.00 98.56 103 ASP A C 1
ATOM 864 O O . ASP A 1 103 ? -0.916 1.867 8.529 1.00 98.56 103 ASP A O 1
ATOM 868 N N . TRP A 1 104 ? -1.890 0.352 9.854 1.00 98.75 104 TRP A N 1
ATOM 869 C CA . TRP A 1 104 ? -3.245 0.870 9.784 1.00 98.75 104 TRP A CA 1
ATOM 870 C C . TRP A 1 104 ? -3.591 1.523 11.111 1.00 98.75 104 TRP A C 1
ATOM 872 O O . TRP A 1 104 ? -3.609 0.834 12.129 1.00 98.75 104 TRP A O 1
ATOM 882 N N . ILE A 1 105 ? -3.877 2.824 11.113 1.00 98.69 105 ILE A N 1
ATOM 883 C CA . ILE A 1 105 ? -4.130 3.601 12.333 1.00 98.69 105 ILE A CA 1
ATOM 884 C C . ILE A 1 105 ? -5.502 4.268 12.252 1.00 98.69 105 ILE A C 1
ATOM 886 O O . ILE A 1 105 ? -5.768 5.078 11.363 1.00 98.69 105 ILE A O 1
ATOM 890 N N . TYR A 1 106 ? -6.379 3.935 13.193 1.00 98.56 106 TYR A N 1
ATOM 891 C CA . TYR A 1 106 ? -7.746 4.436 13.243 1.00 98.56 106 TYR A CA 1
ATOM 892 C C . TYR A 1 106 ? -7.800 5.886 13.742 1.00 98.56 106 TYR A C 1
ATOM 894 O O . TYR A 1 106 ? -7.288 6.204 14.817 1.00 98.56 106 TYR A O 1
ATOM 902 N N . GLN A 1 107 ? -8.466 6.755 12.977 1.00 97.94 107 GLN A N 1
ATOM 903 C CA . GLN A 1 107 ? -8.640 8.190 13.237 1.00 97.94 107 GLN A CA 1
ATOM 904 C C . GLN A 1 107 ? -7.327 8.940 13.520 1.00 97.94 107 GLN A C 1
ATOM 906 O O . GLN A 1 107 ? -7.284 9.841 14.364 1.00 97.94 107 GLN A O 1
ATOM 911 N N . ASN A 1 108 ? -6.246 8.551 12.844 1.00 98.25 108 ASN A N 1
ATOM 912 C CA . ASN A 1 108 ? -4.958 9.221 12.959 1.00 98.25 108 ASN A CA 1
ATOM 913 C C . ASN A 1 108 ? -5.040 10.657 12.426 1.00 98.25 108 ASN A C 1
ATOM 915 O O . ASN A 1 108 ? -5.491 10.878 11.309 1.00 98.25 108 ASN A O 1
ATOM 919 N N . LYS A 1 109 ? -4.575 11.624 13.219 1.00 98.19 109 LYS A N 1
ATOM 920 C CA . LYS A 1 109 ? -4.580 13.050 12.865 1.00 98.19 109 LYS A CA 1
ATOM 921 C C . LYS A 1 109 ? -3.291 13.511 12.194 1.00 98.19 109 LYS A C 1
ATOM 923 O O . LYS A 1 109 ? -3.285 14.563 11.564 1.00 98.19 109 LYS A 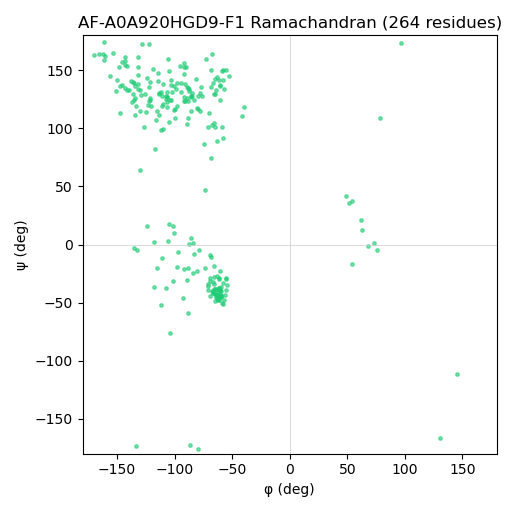O 1
ATOM 928 N N . ASP A 1 110 ? -2.210 12.771 12.395 1.00 97.75 110 ASP A N 1
ATOM 929 C CA . ASP A 1 110 ? -0.857 13.203 12.082 1.00 97.75 110 ASP A CA 1
ATOM 930 C C . ASP A 1 110 ? -0.380 12.503 10.815 1.00 97.75 110 ASP A C 1
ATOM 932 O O . ASP A 1 110 ? -0.076 11.303 10.834 1.00 97.75 110 ASP A O 1
ATOM 936 N N . LEU A 1 111 ? -0.351 13.254 9.711 1.00 96.88 111 LEU A N 1
ATOM 937 C CA . LEU A 1 111 ? 0.099 12.761 8.417 1.00 96.88 111 LEU A CA 1
ATOM 938 C C . LEU A 1 111 ? 1.429 13.389 7.998 1.00 96.88 111 LEU A C 1
ATOM 940 O O . LEU A 1 111 ? 1.629 14.593 8.123 1.00 96.88 111 LEU A O 1
ATOM 944 N N . TYR A 1 112 ? 2.310 12.571 7.442 1.00 96.81 112 TYR A N 1
ATOM 945 C CA . TYR A 1 112 ? 3.515 12.942 6.719 1.00 96.81 112 TYR A CA 1
ATOM 946 C C . TYR A 1 112 ? 3.282 12.598 5.253 1.00 96.81 112 TYR A C 1
ATOM 948 O O . TYR A 1 112 ? 3.381 11.445 4.848 1.00 96.81 112 TYR A O 1
ATOM 956 N N . LEU A 1 113 ? 2.934 13.597 4.453 1.00 96.44 113 LEU A N 1
ATOM 957 C CA . LEU A 1 113 ? 2.672 13.412 3.031 1.00 96.44 113 LEU A CA 1
ATOM 958 C C . LEU A 1 113 ? 3.978 13.546 2.256 1.00 96.44 113 LEU A C 1
ATOM 960 O O . LEU A 1 113 ? 4.734 14.493 2.483 1.00 96.44 113 LEU A O 1
ATOM 964 N N . TYR A 1 114 ? 4.238 12.603 1.354 1.00 96.25 114 TYR A N 1
ATOM 965 C CA . TYR A 1 114 ? 5.400 12.675 0.477 1.00 96.25 114 TYR A CA 1
ATOM 966 C C . TYR A 1 114 ? 5.322 13.942 -0.381 1.00 96.25 114 TYR A C 1
ATOM 968 O O . TYR A 1 114 ? 4.257 14.276 -0.903 1.00 96.25 114 TYR A O 1
ATOM 976 N N . ASP A 1 115 ? 6.436 14.654 -0.517 1.00 93.12 115 ASP A N 1
ATOM 977 C CA . ASP A 1 115 ? 6.518 15.815 -1.400 1.00 93.12 115 ASP A CA 1
ATOM 978 C C . ASP A 1 115 ? 7.270 15.474 -2.687 1.00 93.12 115 ASP A C 1
ATOM 980 O O . ASP A 1 115 ? 6.632 15.297 -3.721 1.00 93.12 115 ASP A O 1
ATOM 984 N N . LYS A 1 116 ? 8.602 15.382 -2.605 1.00 91.19 116 LYS A N 1
ATOM 985 C CA . LYS A 1 116 ? 9.546 14.940 -3.644 1.00 91.19 116 LYS A CA 1
ATOM 986 C C . LYS A 1 116 ? 10.931 14.759 -3.020 1.00 91.19 116 LYS A C 1
ATOM 988 O O . LYS A 1 116 ? 11.189 15.287 -1.937 1.00 91.19 116 LYS A O 1
ATOM 993 N N . ASP A 1 117 ? 11.834 14.046 -3.685 1.00 88.75 117 ASP A N 1
ATOM 994 C CA . ASP A 1 117 ? 13.252 13.945 -3.289 1.00 88.75 117 ASP A CA 1
ATOM 995 C C . ASP A 1 117 ? 13.460 13.482 -1.829 1.00 88.75 117 ASP A C 1
ATOM 997 O O . ASP A 1 117 ? 14.343 13.961 -1.122 1.00 88.75 117 ASP A O 1
ATOM 1001 N N . ASN A 1 118 ? 12.608 12.559 -1.358 1.00 89.06 118 ASN A N 1
ATOM 1002 C CA . ASN A 1 118 ? 12.561 12.064 0.029 1.00 89.06 118 ASN A CA 1
ATOM 1003 C C . ASN A 1 118 ? 12.245 13.130 1.096 1.00 89.06 118 ASN A C 1
ATOM 1005 O O . ASN A 1 118 ? 12.501 12.912 2.282 1.00 89.06 118 ASN A O 1
ATOM 1009 N N . ASN A 1 119 ? 11.635 14.247 0.697 1.00 92.69 119 ASN A N 1
ATOM 1010 C CA . ASN A 1 119 ? 11.063 15.233 1.607 1.00 92.69 119 ASN A CA 1
ATOM 1011 C C . ASN A 1 119 ? 9.589 14.945 1.896 1.00 92.69 119 ASN A C 1
ATOM 1013 O O . ASN A 1 119 ? 8.864 14.367 1.083 1.00 92.69 119 ASN A O 1
ATOM 1017 N N . TRP A 1 120 ? 9.159 15.384 3.076 1.00 95.38 120 TRP A N 1
ATOM 1018 C CA . TRP A 1 120 ? 7.844 15.100 3.634 1.00 95.38 120 TRP A CA 1
ATOM 1019 C C . TRP A 1 120 ? 7.242 16.365 4.222 1.00 95.38 120 TRP A C 1
ATOM 1021 O O . TRP A 1 120 ? 7.921 17.119 4.917 1.00 95.38 120 TRP A O 1
ATOM 1031 N N . THR A 1 121 ? 5.949 16.560 3.990 1.00 95.56 121 THR A N 1
ATOM 1032 C CA . THR A 1 121 ? 5.179 17.655 4.574 1.00 95.56 121 THR A CA 1
ATOM 1033 C C . THR A 1 121 ? 4.306 17.113 5.694 1.00 95.56 121 THR A C 1
ATOM 1035 O O . THR A 1 121 ? 3.501 16.205 5.480 1.00 95.56 121 THR A O 1
ATOM 1038 N N . TYR A 1 122 ? 4.442 17.680 6.889 1.00 97.00 122 TYR A N 1
ATOM 1039 C CA . TYR A 1 122 ? 3.566 17.355 8.009 1.00 97.00 122 TYR A CA 1
ATOM 1040 C C . TYR A 1 122 ? 2.209 18.056 7.865 1.00 97.00 122 TYR A C 1
ATOM 1042 O O . TYR A 1 122 ? 2.13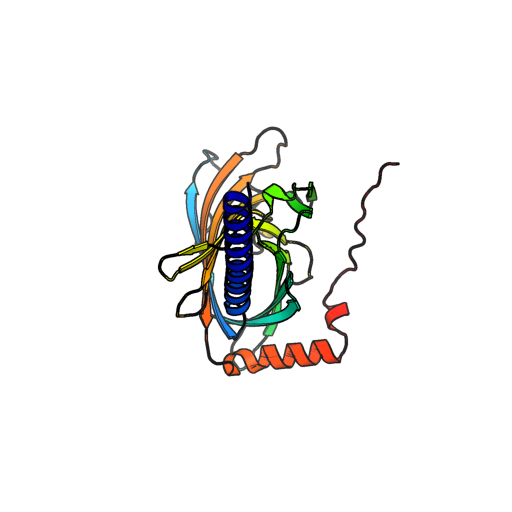7 19.250 7.575 1.00 97.00 122 TYR A O 1
ATOM 1050 N N . LYS A 1 123 ? 1.130 17.317 8.111 1.00 96.69 123 LYS A N 1
ATOM 1051 C CA . LYS A 1 123 ? -0.247 17.802 8.101 1.00 96.69 123 LYS A CA 1
ATOM 1052 C C . LYS A 1 123 ? -0.975 17.282 9.337 1.00 96.69 123 LYS A C 1
ATOM 1054 O O . LYS A 1 123 ? -1.139 16.074 9.500 1.00 96.69 123 LYS A O 1
ATOM 1059 N N . ASN A 1 124 ? -1.451 18.199 10.180 1.00 97.56 124 ASN A N 1
ATOM 1060 C CA . ASN A 1 124 ? -2.384 17.872 11.256 1.00 97.56 124 ASN A CA 1
ATOM 1061 C C . ASN A 1 124 ? -3.820 18.016 10.743 1.00 97.56 124 ASN A C 1
ATOM 1063 O O . ASN A 1 124 ? -4.206 19.081 10.264 1.00 97.56 124 ASN A O 1
ATOM 1067 N N . LEU A 1 125 ? -4.604 16.950 10.838 1.00 96.31 125 LEU A N 1
ATOM 1068 C CA . LEU A 1 125 ? -6.019 16.935 10.477 1.00 96.31 125 LEU A CA 1
ATOM 1069 C C . LEU A 1 125 ? -6.900 17.180 11.701 1.00 96.31 125 LEU A C 1
ATOM 1071 O O . LEU A 1 125 ? -6.528 16.855 12.831 1.00 96.31 125 LEU A O 1
ATOM 1075 N N . SER A 1 126 ? -8.102 17.718 11.506 1.00 97.62 126 SER A N 1
ATOM 1076 C CA . SER A 1 126 ? -9.059 17.841 12.605 1.00 97.62 126 SER A CA 1
ATOM 1077 C C . SER A 1 126 ? -9.635 16.466 12.977 1.00 97.62 126 SER A C 1
ATOM 1079 O O . SER A 1 126 ? -9.624 15.522 12.189 1.00 97.62 126 SER A O 1
ATOM 1081 N N . ARG A 1 127 ? -10.185 16.328 14.192 1.00 96.62 127 ARG A N 1
ATOM 1082 C CA . ARG A 1 127 ? -10.858 15.077 14.603 1.00 96.62 127 ARG A CA 1
ATOM 1083 C C . ARG A 1 127 ? -12.064 14.743 13.721 1.00 96.62 127 ARG A C 1
ATOM 1085 O O . ARG A 1 127 ? -12.397 13.569 13.594 1.00 96.62 127 ARG A O 1
ATOM 1092 N N . SER A 1 128 ? -12.733 15.756 13.171 1.00 96.50 128 SER A N 1
ATOM 1093 C CA . SER A 1 128 ? -13.863 15.583 12.256 1.00 96.50 128 SER A CA 1
ATOM 1094 C C . SER A 1 128 ? -13.430 14.979 10.925 1.00 96.50 128 SER A C 1
ATOM 1096 O O . SER A 1 128 ? -14.122 14.088 10.445 1.00 96.50 128 SER A O 1
ATOM 1098 N N . ASP A 1 129 ? -12.276 15.386 10.388 1.00 95.56 129 ASP A N 1
ATOM 1099 C CA . ASP A 1 129 ? -11.801 14.932 9.070 1.00 95.56 129 ASP A CA 1
ATOM 1100 C C . ASP A 1 129 ? -11.462 13.439 9.055 1.00 95.56 129 ASP A C 1
ATOM 1102 O O . ASP A 1 129 ? -11.633 12.765 8.046 1.00 95.56 129 ASP A O 1
ATOM 1106 N N . VAL A 1 130 ? -10.996 12.912 10.190 1.00 97.25 130 VAL A N 1
ATOM 1107 C CA . VAL A 1 130 ? -10.489 11.534 10.306 1.00 97.25 130 VAL A CA 1
ATOM 1108 C C . VAL A 1 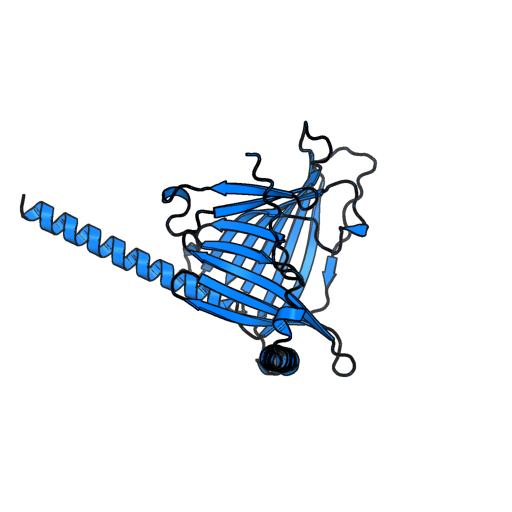130 ? -11.459 10.606 11.031 1.00 97.25 130 VAL A C 1
ATOM 1110 O O . VAL A 1 130 ? -11.147 9.441 11.276 1.00 97.25 130 VAL A O 1
ATOM 1113 N N . LYS A 1 131 ? -12.642 11.100 11.410 1.00 96.44 131 LYS A N 1
ATOM 1114 C CA . LYS A 1 131 ? -13.635 10.322 12.157 1.00 96.44 131 LYS A CA 1
ATOM 1115 C C . LYS A 1 131 ? -14.070 9.103 11.343 1.00 96.44 131 LYS A C 1
ATOM 1117 O O . LYS A 1 131 ? -14.554 9.240 10.226 1.00 96.44 131 LYS A O 1
ATOM 1122 N N . GLY A 1 132 ? -13.940 7.908 11.918 1.00 96.19 132 GLY A N 1
ATOM 1123 C CA . GLY A 1 132 ? -14.282 6.659 11.227 1.00 96.19 132 GLY A CA 1
ATOM 1124 C C . GLY A 1 132 ? -13.297 6.217 10.137 1.00 96.19 132 GLY A C 1
ATOM 1125 O O . GLY A 1 132 ? -13.539 5.185 9.511 1.00 96.19 132 GLY A O 1
ATOM 1126 N N . GLN A 1 133 ? -12.208 6.959 9.916 1.00 98.25 133 GLN A N 1
ATOM 1127 C CA . GLN A 1 133 ? -11.204 6.637 8.908 1.00 98.25 133 GLN A CA 1
ATOM 1128 C C . GLN A 1 133 ? -10.075 5.776 9.472 1.00 98.25 133 GLN A C 1
ATOM 1130 O O . GLN A 1 133 ? -9.759 5.815 10.661 1.00 98.25 133 GLN A O 1
ATOM 1135 N N . TRP A 1 134 ? -9.422 5.048 8.578 1.00 98.75 134 TRP A N 1
ATOM 1136 C CA . TRP A 1 134 ? -8.148 4.392 8.808 1.00 98.75 134 TRP A CA 1
ATOM 1137 C C . TRP A 1 134 ? -7.088 5.040 7.924 1.00 98.75 134 TRP A C 1
ATOM 1139 O O . TRP A 1 134 ? -7.284 5.190 6.717 1.00 98.75 134 TRP A O 1
ATOM 1149 N N . THR A 1 135 ? -5.963 5.406 8.531 1.00 98.75 135 THR A N 1
ATOM 1150 C CA . THR A 1 135 ? -4.748 5.773 7.806 1.00 98.75 135 THR A CA 1
ATOM 1151 C C . THR A 1 135 ? -3.947 4.523 7.498 1.00 98.75 135 THR A C 1
ATOM 1153 O O . THR A 1 135 ? -3.623 3.790 8.428 1.00 98.75 135 THR A O 1
ATOM 1156 N N . GLN A 1 136 ? -3.590 4.311 6.234 1.00 98.69 136 GLN A N 1
ATOM 1157 C CA . GLN A 1 136 ? -2.550 3.366 5.844 1.00 98.69 136 GLN A CA 1
ATOM 1158 C C . GLN A 1 136 ? -1.216 4.112 5.770 1.00 98.69 136 GLN A C 1
ATOM 1160 O O . GLN A 1 136 ? -1.094 5.074 5.014 1.00 98.69 136 GLN A O 1
ATOM 1165 N N . LYS A 1 137 ? -0.216 3.652 6.523 1.00 98.50 137 LYS A N 1
ATOM 1166 C CA . LYS A 1 137 ? 1.187 4.052 6.387 1.00 98.50 137 LYS A CA 1
ATOM 1167 C C . LYS A 1 137 ? 1.968 2.911 5.758 1.00 98.50 137 LYS A C 1
ATOM 1169 O O . LYS A 1 137 ? 1.964 1.806 6.294 1.00 98.50 137 LYS A O 1
ATOM 1174 N N . VAL A 1 138 ? 2.624 3.167 4.635 1.00 98.19 138 VAL A N 1
ATOM 1175 C CA . VAL A 1 138 ? 3.399 2.173 3.892 1.00 98.19 138 VAL A CA 1
ATOM 1176 C C . VAL A 1 138 ? 4.880 2.442 4.077 1.00 98.19 138 VAL A C 1
ATOM 1178 O O . VAL A 1 138 ? 5.342 3.565 3.886 1.00 98.19 138 VAL A O 1
ATOM 1181 N N . PHE A 1 139 ? 5.625 1.393 4.407 1.00 96.44 139 PHE A N 1
ATOM 1182 C CA . PHE A 1 139 ? 7.067 1.430 4.610 1.00 96.44 139 PHE A CA 1
ATOM 1183 C C . PHE A 1 139 ? 7.789 0.517 3.621 1.00 96.44 139 PHE A C 1
ATOM 1185 O O . PHE A 1 139 ? 7.234 -0.487 3.165 1.00 96.44 139 PHE A O 1
ATOM 1192 N N . GLN A 1 140 ? 9.026 0.876 3.292 1.00 92.31 140 GLN A N 1
ATOM 1193 C CA . GLN A 1 140 ? 9.882 0.127 2.375 1.00 92.31 140 GLN A CA 1
ATOM 1194 C C . GLN A 1 140 ? 10.545 -1.087 3.052 1.00 92.31 140 GLN A C 1
ATOM 1196 O O . GLN A 1 140 ? 10.284 -1.397 4.215 1.00 92.31 140 GLN A O 1
ATOM 1201 N N . VAL A 1 141 ? 11.411 -1.779 2.305 1.00 90.00 141 VAL A N 1
ATOM 1202 C CA . VAL A 1 141 ? 12.188 -2.948 2.761 1.00 90.00 141 VAL A CA 1
ATOM 1203 C C . VAL A 1 141 ? 13.035 -2.663 4.012 1.00 90.00 141 VAL A C 1
ATOM 1205 O O . VAL A 1 141 ? 13.261 -3.561 4.819 1.00 90.00 141 VAL A O 1
ATOM 1208 N N . ASP A 1 142 ? 13.471 -1.412 4.175 1.00 87.75 142 ASP A N 1
ATOM 1209 C CA . ASP A 1 142 ? 14.312 -0.892 5.260 1.00 87.75 142 ASP A CA 1
ATOM 1210 C C . ASP A 1 142 ? 13.515 -0.131 6.337 1.00 87.75 142 ASP A C 1
ATOM 1212 O O . ASP A 1 142 ? 14.097 0.529 7.188 1.00 87.75 142 ASP A O 1
ATOM 1216 N N . ASP A 1 143 ? 12.181 -0.196 6.289 1.00 89.31 143 ASP A N 1
ATOM 1217 C CA . ASP A 1 143 ? 11.248 0.557 7.138 1.00 89.31 143 ASP A CA 1
ATOM 1218 C C . ASP A 1 143 ? 11.289 2.086 7.016 1.00 89.31 143 ASP A C 1
ATOM 1220 O O . ASP A 1 143 ? 10.645 2.780 7.810 1.00 89.31 143 ASP A O 1
ATOM 1224 N N . SER A 1 144 ? 11.956 2.637 6.000 1.00 91.31 144 SER A N 1
ATOM 1225 C CA . SER A 1 144 ? 11.762 4.043 5.643 1.00 91.31 144 SER A CA 1
ATOM 1226 C C . SER A 1 144 ? 10.309 4.283 5.193 1.00 91.31 144 SER A C 1
ATOM 1228 O O . SER A 1 144 ? 9.697 3.395 4.578 1.00 91.31 144 SER A O 1
ATOM 1230 N N . PRO A 1 145 ? 9.698 5.446 5.502 1.00 94.00 145 PRO A N 1
ATOM 1231 C CA . PRO A 1 145 ? 8.355 5.756 5.034 1.00 94.00 145 PRO A CA 1
ATOM 1232 C C . PRO A 1 145 ? 8.351 5.797 3.506 1.00 94.00 145 PRO A C 1
ATOM 1234 O O . PRO A 1 145 ? 9.297 6.272 2.878 1.00 94.00 145 PRO A O 1
ATOM 1237 N N . ARG A 1 146 ? 7.276 5.293 2.904 1.00 96.12 146 ARG A N 1
ATOM 1238 C CA . ARG A 1 146 ? 7.076 5.306 1.453 1.00 96.12 146 ARG A CA 1
ATOM 1239 C C . ARG A 1 146 ? 5.936 6.223 1.055 1.00 96.12 146 ARG A C 1
ATOM 1241 O O . ARG A 1 146 ? 6.138 7.092 0.226 1.00 96.12 146 ARG A O 1
ATOM 1248 N N . TYR A 1 147 ? 4.767 6.067 1.662 1.00 97.62 147 TYR A N 1
ATOM 1249 C CA . TYR A 1 147 ? 3.648 7.006 1.554 1.00 97.62 147 TYR A CA 1
ATOM 1250 C C . TYR A 1 147 ? 2.627 6.703 2.647 1.00 97.62 147 TYR A C 1
ATOM 1252 O O . TYR A 1 147 ? 2.629 5.614 3.225 1.00 97.62 147 TYR A O 1
ATOM 1260 N N . GLU A 1 148 ? 1.723 7.640 2.906 1.00 98.12 148 GLU A N 1
ATOM 1261 C CA . GLU A 1 148 ? 0.582 7.396 3.779 1.00 98.12 148 GLU A CA 1
ATOM 1262 C C . GLU A 1 148 ? -0.643 8.200 3.369 1.00 98.12 148 GLU A C 1
ATOM 1264 O O . GLU A 1 148 ? -0.537 9.263 2.762 1.00 98.12 148 GLU A O 1
ATOM 1269 N N . GLY A 1 149 ? -1.823 7.684 3.691 1.00 97.44 149 GLY A N 1
ATOM 1270 C CA . GLY A 1 149 ? -3.087 8.348 3.400 1.00 97.44 149 GLY A CA 1
ATOM 1271 C C . GLY A 1 149 ? -4.219 7.805 4.253 1.00 97.44 149 GLY A C 1
ATOM 1272 O O . GLY A 1 149 ? -4.119 6.708 4.799 1.00 97.44 149 GLY A O 1
ATOM 1273 N N . SER A 1 150 ? -5.281 8.594 4.404 1.00 98.06 150 SER A N 1
ATOM 1274 C CA . SER A 1 150 ? -6.413 8.294 5.283 1.00 98.06 150 SER A CA 1
ATOM 1275 C C . SER A 1 150 ? -7.719 8.272 4.509 1.00 98.06 150 SER A C 1
ATOM 1277 O O . SER A 1 150 ? -7.962 9.154 3.690 1.00 98.06 150 SER A O 1
ATOM 1279 N N . SER A 1 151 ? -8.550 7.266 4.777 1.00 98.31 151 SER A N 1
ATOM 1280 C CA . SER A 1 151 ? -9.894 7.149 4.208 1.00 98.31 151 SER A CA 1
ATOM 1281 C C . SER A 1 151 ? -10.767 6.182 5.010 1.00 98.31 151 SER A C 1
ATOM 1283 O O . SER A 1 151 ? -10.309 5.539 5.957 1.00 98.31 151 SER A O 1
ATOM 1285 N N . SER A 1 152 ? -12.045 6.083 4.656 1.00 98.00 152 SER A N 1
ATOM 1286 C CA . SER A 1 152 ? -12.989 5.148 5.270 1.00 98.00 152 SER A CA 1
ATOM 1287 C C . SER A 1 152 ? -13.011 3.818 4.525 1.00 98.00 152 SER A C 1
ATOM 1289 O O . SER A 1 152 ? -13.086 3.788 3.302 1.00 98.00 152 SER A O 1
ATOM 1291 N N . TRP A 1 153 ? -13.046 2.710 5.266 1.00 98.44 153 TRP A N 1
ATOM 1292 C CA . TRP A 1 153 ? -13.507 1.439 4.705 1.00 98.44 153 TRP A CA 1
ATOM 1293 C C . TRP A 1 153 ? -15.007 1.523 4.409 1.00 98.44 153 TRP A C 1
ATOM 1295 O O . TRP A 1 153 ? -15.783 2.011 5.242 1.00 98.44 153 TRP A O 1
ATOM 1305 N N . ILE A 1 154 ? -15.404 1.039 3.238 1.00 98.19 154 ILE A N 1
ATOM 1306 C CA . ILE A 1 154 ? -16.777 0.972 2.750 1.00 98.19 154 ILE A CA 1
ATOM 1307 C C . ILE A 1 154 ? -17.180 -0.501 2.675 1.00 98.19 154 ILE A C 1
ATOM 1309 O O . ILE A 1 154 ? -16.453 -1.330 2.131 1.00 98.19 154 ILE A O 1
ATOM 1313 N N . HIS A 1 155 ? -18.354 -0.812 3.228 1.00 97.56 155 HIS A N 1
ATOM 1314 C CA . HIS A 1 155 ? -18.940 -2.151 3.238 1.00 97.56 155 HIS A CA 1
ATOM 1315 C C . HIS A 1 155 ? -20.358 -2.083 2.673 1.00 97.56 155 HIS A C 1
ATOM 1317 O O . HIS A 1 155 ? -21.278 -1.666 3.380 1.00 97.56 155 HIS A O 1
ATOM 1323 N N . VAL A 1 156 ? -20.531 -2.463 1.411 1.00 96.88 156 VAL A N 1
ATOM 1324 C CA . VAL A 1 156 ? -21.795 -2.321 0.673 1.00 96.88 156 VAL A CA 1
ATOM 1325 C C . VAL A 1 156 ? -21.915 -3.433 -0.364 1.00 96.88 156 VAL A C 1
ATOM 1327 O O . VAL A 1 156 ? -20.909 -3.829 -0.945 1.00 96.88 156 VAL A O 1
ATOM 1330 N N . ASP A 1 157 ? -23.118 -3.978 -0.553 1.00 95.75 157 ASP A N 1
ATOM 1331 C CA . ASP A 1 157 ? -23.424 -5.011 -1.559 1.00 95.75 157 ASP A CA 1
ATOM 1332 C C . ASP A 1 157 ? -22.448 -6.201 -1.566 1.00 95.75 157 ASP A C 1
ATOM 1334 O O . ASP A 1 157 ? -21.996 -6.670 -2.607 1.00 95.75 157 ASP A O 1
ATOM 1338 N N . GLY A 1 158 ? -22.066 -6.665 -0.371 1.00 93.12 158 GLY A N 1
ATOM 1339 C CA . GLY A 1 158 ? -21.113 -7.768 -0.192 1.00 93.12 158 GLY A CA 1
ATOM 1340 C C . GLY A 1 158 ? -19.643 -7.404 -0.438 1.00 93.12 158 GLY A C 1
ATOM 1341 O O . GLY A 1 158 ? -18.770 -8.220 -0.157 1.00 93.12 158 GLY A O 1
ATOM 1342 N N . LYS A 1 159 ? -19.342 -6.181 -0.885 1.00 96.50 159 LYS A N 1
ATOM 1343 C CA . LYS A 1 159 ? -17.981 -5.684 -1.115 1.00 96.50 159 LYS A CA 1
ATOM 1344 C C . LYS A 1 159 ? -17.436 -4.981 0.120 1.00 96.50 159 LYS A C 1
ATOM 1346 O O . LYS A 1 159 ? -18.175 -4.342 0.869 1.00 96.50 159 LYS A O 1
ATOM 1351 N N . SER A 1 160 ? -16.127 -5.096 0.326 1.00 98.25 160 SER A N 1
ATOM 1352 C CA . SER A 1 160 ? -15.396 -4.411 1.396 1.00 98.25 160 SER A CA 1
ATOM 1353 C C . SER A 1 160 ? -14.120 -3.810 0.832 1.00 98.25 160 SER A C 1
ATOM 1355 O O . SER A 1 160 ? -13.211 -4.554 0.468 1.00 98.25 160 SER A O 1
ATOM 1357 N N . PHE A 1 161 ? -14.050 -2.483 0.763 1.00 98.62 161 PHE A N 1
ATOM 1358 C CA . PHE A 1 161 ? -12.913 -1.795 0.160 1.00 98.62 161 PHE A CA 1
ATOM 1359 C C . PHE A 1 161 ? -12.548 -0.499 0.880 1.00 98.62 161 PHE A C 1
ATOM 1361 O O . PHE A 1 161 ? -13.368 0.098 1.576 1.00 98.62 161 PHE A O 1
ATOM 1368 N N . TRP A 1 162 ? -11.307 -0.068 0.702 1.00 98.75 162 TRP A N 1
ATOM 1369 C CA . TRP A 1 162 ? -10.770 1.200 1.175 1.00 98.75 162 TRP A CA 1
ATOM 1370 C C . TRP A 1 162 ? -10.038 1.876 0.031 1.00 98.75 162 TRP A C 1
ATOM 1372 O O . TRP A 1 162 ? -9.254 1.228 -0.664 1.00 98.75 162 TRP A O 1
ATOM 1382 N N . GLU A 1 163 ? -10.292 3.168 -0.152 1.00 98.25 163 GLU A N 1
ATOM 1383 C CA . GLU A 1 163 ? -9.710 3.942 -1.242 1.00 98.25 163 GLU A CA 1
ATOM 1384 C C . GLU A 1 163 ? -9.184 5.279 -0.775 1.00 98.25 163 GLU A C 1
ATOM 1386 O O . GLU A 1 163 ? -9.867 5.986 -0.036 1.00 98.25 163 GLU A O 1
ATOM 1391 N N . ASN A 1 164 ? -7.996 5.652 -1.233 1.00 97.88 164 ASN A N 1
ATOM 1392 C CA . ASN A 1 164 ? -7.425 6.957 -0.947 1.00 97.88 164 ASN A CA 1
ATOM 1393 C C . ASN A 1 164 ? -6.594 7.463 -2.121 1.00 97.88 164 ASN A C 1
ATOM 1395 O O . ASN A 1 164 ? -6.006 6.675 -2.856 1.00 97.88 164 ASN A O 1
ATOM 1399 N N . GLU A 1 165 ? -6.428 8.777 -2.176 1.00 98.06 165 GLU A N 1
ATOM 1400 C CA . GLU A 1 165 ? -5.395 9.424 -2.973 1.00 98.06 165 GLU A CA 1
ATOM 1401 C C . GLU A 1 165 ? -4.255 9.885 -2.058 1.00 98.06 165 GLU A C 1
ATOM 1403 O O . GLU A 1 165 ? -4.499 10.376 -0.949 1.00 98.06 165 GLU A O 1
ATOM 1408 N N . THR A 1 166 ? -3.001 9.682 -2.459 1.00 97.75 166 THR A N 1
ATOM 1409 C CA . THR A 1 166 ? -1.838 10.223 -1.739 1.00 97.75 166 THR A CA 1
ATOM 1410 C C . THR A 1 166 ? -0.620 10.362 -2.651 1.00 97.75 166 THR A C 1
ATOM 1412 O O . THR A 1 166 ? -0.422 9.517 -3.530 1.00 97.75 166 THR A O 1
ATOM 1415 N N . PRO A 1 167 ? 0.222 11.396 -2.467 1.00 97.38 167 PRO A N 1
ATOM 1416 C CA . PRO A 1 167 ? 1.510 11.455 -3.136 1.00 97.38 167 PRO A CA 1
ATOM 1417 C C . PRO A 1 167 ? 2.433 10.320 -2.669 1.00 97.38 167 PRO A C 1
ATOM 1419 O O . PRO A 1 167 ? 2.478 9.963 -1.489 1.00 97.38 167 PRO A O 1
ATOM 1422 N N . ALA A 1 168 ? 3.205 9.774 -3.600 1.00 97.12 168 ALA A N 1
ATOM 1423 C CA . ALA A 1 168 ? 4.150 8.696 -3.364 1.00 97.12 168 ALA A CA 1
ATOM 1424 C C . ALA A 1 168 ? 5.426 8.879 -4.209 1.00 97.12 168 ALA A C 1
ATOM 1426 O O . ALA A 1 168 ? 5.378 9.495 -5.277 1.00 97.12 168 ALA A O 1
ATOM 1427 N N . PRO A 1 169 ? 6.568 8.322 -3.771 1.00 96.00 169 PRO A N 1
ATOM 1428 C CA . PRO A 1 169 ? 7.779 8.263 -4.573 1.00 96.00 169 PRO A CA 1
ATOM 1429 C C . PRO A 1 169 ? 7.597 7.333 -5.774 1.00 96.00 169 PRO A C 1
ATOM 1431 O O . PRO A 1 169 ? 6.716 6.462 -5.795 1.00 96.00 169 PRO A O 1
ATOM 1434 N N . LEU A 1 170 ? 8.510 7.460 -6.738 1.00 94.94 170 LEU A N 1
ATOM 1435 C CA . LEU A 1 170 ? 8.617 6.540 -7.867 1.00 94.94 170 LEU A CA 1
ATOM 1436 C C . LEU A 1 170 ? 8.720 5.082 -7.391 1.00 94.94 170 LEU A C 1
ATOM 1438 O O . LEU A 1 170 ? 9.347 4.784 -6.365 1.00 94.94 170 LEU A O 1
ATOM 1442 N N . PRO A 1 171 ? 8.140 4.127 -8.135 1.00 92.75 171 PRO A N 1
ATOM 1443 C CA . PRO A 1 171 ? 8.360 2.725 -7.855 1.00 92.75 171 PRO A CA 1
ATOM 1444 C C . PRO A 1 171 ? 9.817 2.365 -8.168 1.00 92.75 171 PRO A C 1
ATOM 1446 O O . PRO A 1 171 ? 10.448 2.918 -9.068 1.00 92.75 171 PRO A O 1
ATOM 1449 N N . ARG A 1 172 ? 10.357 1.375 -7.449 1.00 89.06 172 ARG A N 1
ATOM 1450 C CA . ARG A 1 172 ? 11.761 0.951 -7.588 1.00 89.06 172 ARG A CA 1
ATOM 1451 C C . ARG A 1 172 ? 12.145 0.570 -9.028 1.00 89.06 172 ARG A C 1
ATOM 1453 O O . ARG A 1 172 ? 13.296 0.751 -9.402 1.00 89.06 172 ARG A O 1
ATOM 1460 N N . ARG A 1 173 ? 11.187 0.090 -9.836 1.00 91.12 173 ARG A N 1
ATOM 1461 C CA . ARG A 1 173 ? 11.384 -0.241 -11.262 1.00 91.12 173 ARG A CA 1
ATOM 1462 C C . ARG A 1 173 ? 11.699 0.969 -12.155 1.00 91.12 173 ARG A C 1
ATOM 1464 O O . ARG A 1 173 ? 12.229 0.776 -13.244 1.00 91.12 173 ARG A O 1
ATOM 1471 N N . GLU A 1 174 ? 11.395 2.182 -11.695 1.00 91.69 174 GLU A N 1
ATOM 1472 C CA . GLU A 1 174 ? 11.545 3.430 -12.456 1.00 91.69 174 GLU A CA 1
ATOM 1473 C C . GLU A 1 174 ? 12.579 4.396 -11.859 1.00 91.69 174 GLU A C 1
ATOM 1475 O O . GLU A 1 174 ? 13.113 5.210 -12.603 1.00 91.69 174 GLU A O 1
ATOM 1480 N N . PHE A 1 175 ? 12.935 4.278 -10.571 1.00 86.75 175 PHE A N 1
ATOM 1481 C CA . PHE A 1 175 ? 13.802 5.243 -9.867 1.00 86.75 175 PHE A CA 1
ATOM 1482 C C . PHE A 1 175 ? 15.163 5.511 -10.542 1.00 86.75 175 PHE A C 1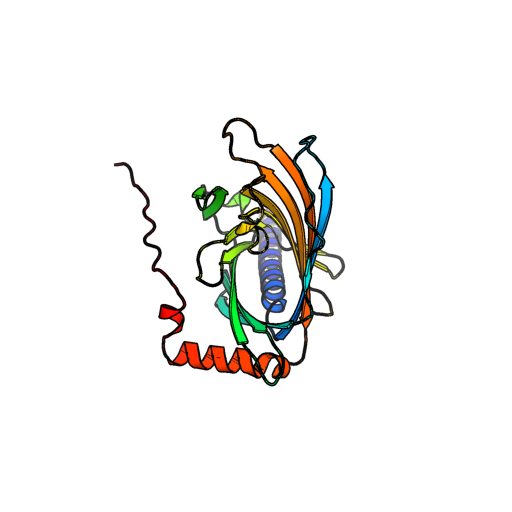
ATOM 1484 O O . PHE A 1 175 ? 15.667 6.625 -10.483 1.00 86.75 175 PHE A O 1
ATOM 1491 N N . SER A 1 176 ? 15.773 4.507 -11.183 1.00 86.81 176 SER A N 1
ATOM 1492 C CA . SER A 1 176 ? 17.052 4.655 -11.902 1.00 86.81 176 SER A CA 1
ATOM 1493 C C . SER A 1 176 ? 16.906 4.879 -13.411 1.00 86.81 176 SER A C 1
ATOM 1495 O O . SER A 1 176 ? 17.909 5.091 -14.090 1.00 86.81 176 SER A O 1
ATOM 1497 N N . LYS A 1 177 ? 15.683 4.793 -13.944 1.00 90.44 177 LYS A N 1
ATOM 1498 C CA . LYS A 1 177 ? 15.397 4.846 -15.386 1.00 90.44 177 LYS A CA 1
ATOM 1499 C C . LYS A 1 177 ? 14.750 6.162 -15.803 1.00 90.44 177 LYS A C 1
ATOM 1501 O O . LYS A 1 177 ? 15.025 6.657 -16.889 1.00 90.44 177 LYS A O 1
ATOM 1506 N N . ARG A 1 178 ? 13.879 6.704 -14.953 1.00 91.44 178 ARG A N 1
ATOM 1507 C CA . ARG A 1 178 ? 13.074 7.894 -15.231 1.00 91.44 178 ARG A CA 1
ATOM 1508 C C . ARG A 1 178 ? 13.735 9.126 -14.623 1.00 91.44 178 ARG A C 1
ATOM 1510 O O . ARG A 1 178 ? 14.275 9.070 -13.522 1.00 91.44 178 ARG A O 1
ATOM 1517 N N . LYS A 1 179 ? 13.705 10.225 -15.373 1.00 90.56 179 LYS A N 1
ATOM 1518 C CA . LYS A 1 179 ? 14.210 11.550 -14.962 1.00 90.56 179 LYS A CA 1
ATOM 1519 C C . LYS A 1 179 ? 13.213 12.671 -15.255 1.00 90.56 179 LYS A C 1
ATOM 1521 O O . LYS A 1 179 ? 13.464 13.818 -14.920 1.00 90.56 179 LYS A O 1
ATOM 1526 N N . ASP A 1 180 ? 12.116 12.324 -15.909 1.00 90.88 180 ASP A N 1
ATOM 1527 C CA . ASP A 1 180 ? 11.098 13.216 -16.437 1.00 90.88 180 ASP A CA 1
ATOM 1528 C C . ASP A 1 180 ? 9.995 13.525 -15.419 1.00 90.88 180 ASP A C 1
ATOM 1530 O O . ASP A 1 180 ? 9.345 14.552 -15.558 1.00 90.88 180 ASP A O 1
ATOM 1534 N N . TYR A 1 181 ? 9.819 12.695 -14.381 1.00 93.19 181 TYR A N 1
ATOM 1535 C CA . TYR A 1 181 ? 8.943 12.959 -13.233 1.00 93.19 181 TYR A CA 1
ATOM 1536 C C . TYR A 1 181 ? 9.549 12.439 -11.925 1.00 93.19 181 TYR A C 1
ATOM 1538 O O . TYR A 1 181 ? 10.430 11.577 -11.920 1.00 93.19 181 TYR A O 1
ATOM 1546 N N . ASN A 1 182 ? 9.048 12.945 -10.798 1.00 93.44 182 ASN A N 1
ATOM 1547 C CA . ASN A 1 182 ? 9.580 12.659 -9.462 1.00 93.44 182 ASN A CA 1
ATOM 1548 C C . ASN A 1 182 ? 8.505 12.354 -8.403 1.00 93.44 182 ASN A C 1
ATOM 1550 O O . ASN A 1 182 ? 8.850 12.005 -7.271 1.00 93.44 182 ASN A O 1
ATOM 1554 N N . VAL A 1 183 ? 7.216 12.437 -8.750 1.00 95.56 183 VAL A N 1
ATOM 1555 C CA . VAL A 1 183 ? 6.102 12.156 -7.833 1.00 95.56 183 VAL A CA 1
ATOM 1556 C C . VAL A 1 183 ? 5.022 11.344 -8.537 1.00 95.56 183 VAL A C 1
ATOM 1558 O O . VAL A 1 183 ? 4.704 11.587 -9.698 1.00 95.56 183 VAL A O 1
ATOM 1561 N N . LEU A 1 184 ? 4.433 10.389 -7.820 1.00 96.75 184 LEU A N 1
ATOM 1562 C CA . LEU A 1 184 ? 3.166 9.777 -8.198 1.00 96.75 184 LEU A CA 1
ATOM 1563 C C . LEU A 1 184 ? 2.035 10.361 -7.356 1.00 96.75 184 LEU A C 1
ATOM 1565 O O . LEU A 1 184 ? 2.146 10.351 -6.132 1.00 96.75 184 LEU A O 1
ATOM 1569 N N . ILE A 1 185 ? 0.929 10.782 -7.969 1.00 97.56 185 ILE A N 1
ATOM 1570 C CA . ILE A 1 185 ? -0.346 10.913 -7.249 1.00 97.56 185 ILE A CA 1
ATOM 1571 C C . ILE A 1 185 ? -1.049 9.567 -7.359 1.00 97.56 185 ILE A C 1
ATOM 1573 O O . ILE A 1 185 ? -1.515 9.166 -8.423 1.00 97.56 185 ILE A O 1
ATOM 1577 N N . ARG A 1 186 ? -1.018 8.808 -6.264 1.00 97.56 186 ARG A N 1
ATOM 1578 C CA . ARG A 1 186 ? -1.456 7.417 -6.238 1.00 97.56 186 ARG A CA 1
ATOM 1579 C C . ARG A 1 186 ? -2.856 7.315 -5.664 1.00 97.56 186 ARG A C 1
ATOM 1581 O O . ARG A 1 186 ? -3.049 7.553 -4.472 1.00 97.56 186 ARG A O 1
ATOM 1588 N N . ASN A 1 187 ? -3.787 6.849 -6.485 1.00 97.81 187 ASN A N 1
ATOM 1589 C CA . ASN A 1 187 ? -5.084 6.370 -6.036 1.00 97.81 187 ASN A CA 1
ATOM 1590 C C . ASN A 1 187 ? -4.981 4.884 -5.692 1.00 97.81 187 ASN A C 1
ATOM 1592 O O . ASN A 1 187 ? -4.817 4.060 -6.585 1.00 97.81 187 ASN A O 1
ATOM 1596 N N . ASN A 1 188 ? -5.035 4.541 -4.406 1.00 98.12 188 ASN A N 1
ATOM 1597 C CA . ASN A 1 188 ? -5.019 3.160 -3.928 1.00 98.12 188 ASN A CA 1
ATOM 1598 C C . ASN A 1 188 ? -6.444 2.660 -3.728 1.00 98.12 188 ASN A C 1
ATOM 1600 O O . ASN A 1 188 ? -7.239 3.360 -3.113 1.00 98.12 188 ASN A O 1
ATOM 1604 N N . ARG A 1 189 ? -6.711 1.414 -4.121 1.00 98.44 189 ARG A N 1
ATOM 1605 C CA . ARG A 1 189 ? -7.893 0.639 -3.736 1.00 98.44 189 ARG A CA 1
ATOM 1606 C C . ARG A 1 189 ? -7.451 -0.678 -3.120 1.00 98.44 189 ARG A C 1
ATOM 1608 O O . ARG A 1 189 ? -6.891 -1.513 -3.822 1.00 98.44 189 ARG A O 1
ATOM 1615 N N . HIS A 1 190 ? -7.713 -0.878 -1.833 1.00 98.50 190 HIS A N 1
ATOM 1616 C CA . HIS A 1 190 ? -7.618 -2.194 -1.195 1.00 98.50 190 HIS A CA 1
ATOM 1617 C C . HIS A 1 190 ? -9.011 -2.786 -1.132 1.00 98.50 190 HIS A C 1
ATOM 1619 O O . HIS A 1 190 ? -9.884 -2.205 -0.495 1.00 98.50 190 HIS A O 1
ATOM 1625 N N . GLU A 1 191 ? -9.233 -3.926 -1.769 1.00 98.50 191 GLU A N 1
ATOM 1626 C CA . GLU A 1 191 ? -10.533 -4.596 -1.754 1.00 98.50 191 GLU A CA 1
ATOM 1627 C C . GLU A 1 191 ? -10.373 -6.067 -1.390 1.00 98.50 191 GLU A C 1
ATOM 1629 O O . GLU A 1 191 ? -9.513 -6.772 -1.917 1.00 98.50 191 GLU A O 1
ATOM 1634 N N . ILE A 1 192 ? -11.216 -6.514 -0.461 1.00 98.50 192 ILE A N 1
ATOM 1635 C CA . ILE A 1 192 ? -11.280 -7.907 -0.031 1.00 98.50 192 ILE A CA 1
ATOM 1636 C C . ILE A 1 192 ? -12.190 -8.671 -0.984 1.00 98.50 192 ILE A C 1
ATOM 1638 O O . ILE A 1 192 ? -13.322 -8.254 -1.234 1.00 98.50 192 ILE A O 1
ATOM 1642 N N . THR A 1 193 ? -11.697 -9.803 -1.474 1.00 97.88 193 THR A N 1
ATOM 1643 C CA . THR A 1 193 ? -12.377 -10.665 -2.442 1.00 97.88 193 THR A CA 1
ATOM 1644 C C . THR A 1 193 ? -12.553 -12.074 -1.877 1.00 97.88 193 THR A C 1
ATOM 1646 O O . THR A 1 193 ? -12.038 -12.413 -0.811 1.00 97.88 193 THR A O 1
ATOM 1649 N N . ASP A 1 194 ? -13.287 -12.919 -2.593 1.00 96.44 194 ASP A N 1
ATOM 1650 C CA . ASP A 1 194 ? -13.437 -14.343 -2.278 1.00 96.44 194 ASP A CA 1
ATOM 1651 C C . ASP A 1 194 ? -12.118 -15.123 -2.415 1.00 96.44 194 ASP A C 1
ATOM 1653 O O . ASP A 1 194 ? -11.836 -16.020 -1.621 1.00 96.44 194 ASP A O 1
ATOM 1657 N N . TYR A 1 195 ? -11.272 -14.742 -3.374 1.00 96.75 195 TYR A N 1
ATOM 1658 C CA . TYR A 1 195 ? -9.961 -15.349 -3.597 1.00 96.75 195 TYR A CA 1
ATOM 1659 C C . TYR A 1 195 ? -8.849 -14.790 -2.696 1.00 96.75 195 TYR A C 1
ATOM 1661 O O . TYR A 1 195 ? -7.738 -15.315 -2.721 1.00 96.75 195 TYR A O 1
ATOM 1669 N N . GLY A 1 196 ? -9.095 -13.728 -1.924 1.00 97.94 196 GLY A N 1
ATOM 1670 C CA . GLY A 1 196 ? -8.085 -13.061 -1.104 1.00 97.94 196 GLY A CA 1
ATOM 1671 C C . GLY A 1 196 ? -8.317 -11.557 -1.034 1.00 97.94 196 GLY A C 1
ATOM 1672 O O . GLY A 1 196 ? -9.259 -11.099 -0.388 1.00 97.94 196 GLY A O 1
ATOM 1673 N N . TRP A 1 197 ? -7.428 -10.780 -1.644 1.00 98.31 197 TRP A N 1
ATOM 1674 C CA . TRP A 1 197 ? -7.607 -9.338 -1.801 1.00 98.31 197 TRP A CA 1
ATOM 1675 C C . TRP A 1 197 ? -6.838 -8.829 -3.021 1.00 98.31 197 TRP A C 1
ATOM 1677 O O . TRP A 1 197 ? -5.975 -9.525 -3.565 1.00 98.31 197 TRP A O 1
ATOM 1687 N N . PHE A 1 198 ? -7.141 -7.616 -3.469 1.00 95.94 198 PHE A N 1
ATOM 1688 C CA . PHE A 1 198 ? -6.337 -6.944 -4.483 1.00 95.94 198 PHE A CA 1
ATOM 1689 C C . PHE A 1 198 ? -6.016 -5.510 -4.079 1.00 95.94 198 PHE A C 1
ATOM 1691 O O . PHE A 1 198 ? -6.763 -4.864 -3.340 1.00 95.94 198 PHE A O 1
ATOM 1698 N N . HIS A 1 199 ? -4.885 -5.025 -4.589 1.00 97.94 199 HIS A N 1
ATOM 1699 C CA . HIS A 1 199 ? -4.463 -3.634 -4.492 1.00 97.94 199 HIS A CA 1
ATOM 1700 C C . HIS A 1 199 ? -4.502 -3.006 -5.880 1.00 97.94 199 HIS A C 1
ATOM 1702 O O . HIS A 1 199 ? -3.580 -3.196 -6.672 1.00 97.94 199 HIS A O 1
ATOM 1708 N N . GLY A 1 200 ? -5.577 -2.282 -6.174 1.00 97.88 200 GLY A N 1
ATOM 1709 C CA . GLY A 1 200 ? -5.714 -1.475 -7.381 1.00 97.88 200 GLY A CA 1
ATOM 1710 C C . GLY A 1 200 ? -5.004 -0.136 -7.222 1.00 97.88 200 GLY A C 1
ATOM 1711 O O . GLY A 1 200 ? -4.998 0.450 -6.137 1.00 97.88 200 GLY A O 1
ATOM 1712 N N . GLN A 1 201 ? -4.389 0.336 -8.299 1.00 97.62 201 GLN A N 1
ATOM 1713 C CA . GLN A 1 201 ? -3.675 1.601 -8.357 1.00 97.62 201 GLN A CA 1
ATOM 1714 C C . GLN A 1 201 ? -4.018 2.341 -9.646 1.00 97.62 201 GLN A C 1
ATOM 1716 O O . GLN A 1 201 ? -3.880 1.783 -10.728 1.00 97.62 201 GLN A O 1
ATOM 1721 N N . ASN A 1 202 ? -4.397 3.609 -9.522 1.00 97.25 202 ASN A N 1
ATOM 1722 C CA . ASN A 1 202 ? -4.386 4.558 -10.632 1.00 97.25 202 ASN A CA 1
ATOM 1723 C C . ASN A 1 202 ? -3.379 5.650 -10.274 1.00 97.25 202 ASN A C 1
ATOM 1725 O O . ASN A 1 202 ? -3.594 6.429 -9.344 1.00 97.25 202 ASN A O 1
ATOM 1729 N N . ASN A 1 203 ? -2.234 5.633 -10.942 1.00 97.31 203 ASN A N 1
ATOM 1730 C CA . ASN A 1 203 ? -1.100 6.497 -10.658 1.00 97.31 203 ASN A CA 1
ATOM 1731 C C . ASN A 1 203 ? -1.035 7.613 -11.700 1.00 97.31 203 ASN A C 1
ATOM 1733 O O . ASN A 1 203 ? -0.910 7.341 -12.889 1.00 97.31 203 ASN A O 1
ATOM 1737 N N . GLU A 1 204 ? -1.041 8.861 -11.258 1.00 97.25 204 GLU A N 1
ATOM 1738 C CA . GLU A 1 204 ? -0.650 10.000 -12.086 1.00 97.25 204 GLU A CA 1
ATOM 1739 C C . GLU A 1 204 ? 0.854 10.237 -11.939 1.00 97.25 204 GLU A C 1
ATOM 1741 O O . GLU A 1 204 ? 1.351 10.382 -10.820 1.00 97.25 204 GLU A O 1
ATOM 1746 N N . LYS A 1 205 ? 1.589 10.278 -13.050 1.00 95.88 205 LYS A N 1
ATOM 1747 C CA . LYS A 1 205 ? 3.017 10.618 -13.085 1.00 95.88 205 LYS A CA 1
ATOM 1748 C C . LYS A 1 205 ? 3.158 12.134 -13.161 1.00 95.88 205 LYS A C 1
ATOM 1750 O O . LYS A 1 205 ? 2.746 12.723 -14.156 1.00 95.88 205 LYS A O 1
ATOM 1755 N N . VAL A 1 206 ? 3.726 12.756 -12.129 1.00 95.06 206 VAL A N 1
ATOM 1756 C CA . VAL A 1 206 ? 3.811 14.218 -11.998 1.00 95.06 206 VAL A CA 1
ATOM 1757 C C . VAL A 1 206 ? 5.258 14.679 -11.888 1.00 95.06 206 VAL A C 1
ATOM 1759 O O . VAL A 1 206 ? 5.997 14.252 -10.992 1.00 95.06 206 VAL A O 1
ATOM 1762 N N . ASP A 1 207 ? 5.647 15.585 -12.783 1.00 93.25 207 ASP A N 1
ATOM 1763 C CA . ASP A 1 207 ? 6.882 16.351 -12.666 1.00 93.25 207 ASP A CA 1
ATOM 1764 C C . ASP A 1 207 ? 6.661 17.565 -11.762 1.00 93.25 207 ASP A C 1
ATOM 1766 O O . ASP A 1 207 ? 5.766 18.391 -11.959 1.00 93.25 207 ASP A O 1
ATOM 1770 N N . LYS A 1 208 ? 7.494 17.647 -10.733 1.00 90.38 208 LYS A N 1
ATOM 1771 C CA . LYS A 1 208 ? 7.468 18.660 -9.683 1.00 90.38 208 LYS A CA 1
ATOM 1772 C C . LYS A 1 208 ? 8.803 19.401 -9.564 1.00 90.38 208 LYS A C 1
ATOM 1774 O O . LYS A 1 208 ? 9.081 20.009 -8.531 1.00 90.38 208 LYS A O 1
ATOM 1779 N N . THR A 1 209 ? 9.666 19.306 -10.574 1.00 80.75 209 THR A N 1
ATOM 1780 C CA . THR A 1 209 ? 11.049 19.803 -10.516 1.00 80.75 209 THR A CA 1
ATOM 1781 C C . THR A 1 209 ? 11.135 21.331 -10.523 1.00 80.75 209 THR A C 1
ATOM 1783 O O . THR A 1 209 ? 11.952 21.892 -9.794 1.00 80.75 209 THR A O 1
ATOM 1786 N N . ASN A 1 210 ? 10.254 22.021 -11.254 1.00 68.31 210 ASN A N 1
ATOM 1787 C CA . ASN A 1 210 ? 10.375 23.467 -11.475 1.00 68.31 210 ASN A CA 1
ATOM 1788 C C . ASN A 1 210 ? 9.755 24.371 -10.392 1.00 68.31 210 ASN A C 1
ATOM 1790 O O . ASN A 1 210 ? 9.791 25.583 -10.550 1.00 68.31 210 ASN A O 1
ATOM 1794 N N . ASN A 1 211 ? 9.254 23.833 -9.269 1.00 59.41 211 ASN A N 1
ATOM 1795 C CA . ASN A 1 211 ? 8.660 24.551 -8.116 1.00 59.41 211 ASN A CA 1
ATOM 1796 C C . ASN A 1 211 ? 7.500 25.540 -8.404 1.00 59.41 211 ASN A C 1
ATOM 1798 O O . ASN A 1 211 ? 6.783 25.887 -7.467 1.00 59.41 211 ASN A O 1
ATOM 1802 N N . THR A 1 212 ? 7.284 25.982 -9.643 1.00 57.72 212 THR A N 1
ATOM 1803 C CA . THR A 1 212 ? 6.260 26.958 -10.034 1.00 57.72 212 THR A CA 1
ATOM 1804 C C . THR A 1 212 ? 5.037 26.309 -10.670 1.00 57.72 212 THR A C 1
ATOM 1806 O O . THR A 1 212 ? 3.935 26.798 -10.449 1.00 57.72 212 THR A O 1
ATOM 1809 N N . GLU A 1 213 ? 5.187 25.181 -11.372 1.00 64.50 213 GLU A N 1
ATOM 1810 C CA . GLU A 1 213 ? 4.073 24.453 -11.991 1.00 64.50 213 GLU A CA 1
ATOM 1811 C C . GLU A 1 213 ? 4.282 22.937 -11.872 1.00 64.50 213 GLU A C 1
ATOM 1813 O O . GLU A 1 213 ? 5.380 22.424 -12.089 1.00 64.50 213 GLU A O 1
ATOM 1818 N N . LYS A 1 214 ? 3.226 22.228 -11.457 1.00 83.12 214 LYS A N 1
ATOM 1819 C CA . LYS A 1 214 ? 3.174 20.762 -11.483 1.00 83.12 214 LYS A CA 1
ATOM 1820 C C . LYS A 1 214 ? 2.712 20.357 -12.874 1.00 83.12 214 LYS A C 1
ATOM 1822 O O . LYS A 1 214 ? 1.658 20.825 -13.299 1.00 83.12 214 LYS A O 1
ATOM 1827 N N . GLU A 1 215 ? 3.451 19.479 -13.540 1.00 91.25 215 GLU A N 1
ATOM 1828 C CA . GLU A 1 215 ? 3.058 18.963 -14.852 1.00 91.25 215 GLU A CA 1
ATOM 1829 C C . GLU A 1 215 ? 2.664 17.490 -14.751 1.00 91.25 215 GLU A C 1
ATOM 1831 O O . GLU A 1 215 ? 3.460 16.637 -14.351 1.00 91.25 215 GLU A O 1
ATOM 1836 N N . SER A 1 216 ? 1.424 17.191 -15.124 1.00 93.75 216 SER A N 1
ATOM 1837 C CA . SER A 1 216 ? 0.908 15.828 -15.224 1.00 93.75 216 SER A CA 1
ATOM 1838 C C . SER A 1 216 ? 1.358 15.205 -16.540 1.00 93.75 216 SER A C 1
ATOM 1840 O O . SER A 1 216 ? 0.996 15.679 -17.615 1.00 93.75 216 SER A O 1
ATOM 1842 N N . LEU A 1 217 ? 2.146 14.134 -16.476 1.00 94.00 217 LEU A N 1
ATOM 1843 C CA . LEU A 1 217 ? 2.727 13.525 -17.668 1.00 94.00 217 LEU A CA 1
ATOM 1844 C C . LEU A 1 217 ? 1.874 12.403 -18.238 1.00 94.00 217 LEU A C 1
ATOM 1846 O O . LEU A 1 217 ? 1.679 12.346 -19.452 1.00 94.00 217 LEU A O 1
ATOM 1850 N N . ALA A 1 218 ? 1.399 11.505 -17.380 1.00 95.69 218 ALA A N 1
ATOM 1851 C CA . ALA A 1 218 ? 0.610 10.358 -17.796 1.00 95.69 218 ALA A CA 1
ATOM 1852 C C . ALA A 1 218 ? -0.164 9.724 -16.642 1.00 95.69 218 ALA A C 1
ATOM 1854 O O . ALA A 1 218 ? 0.172 9.919 -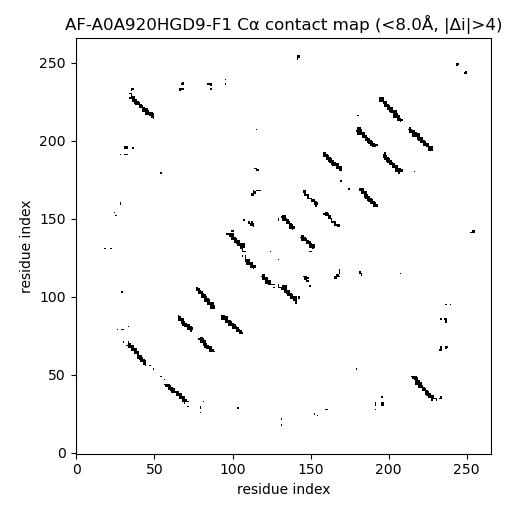15.471 1.00 95.69 218 ALA A O 1
ATOM 1855 N N . PHE A 1 219 ? -1.142 8.894 -16.995 1.00 97.00 219 PHE A N 1
ATOM 1856 C CA . PHE A 1 219 ? -1.776 7.954 -16.079 1.00 97.00 219 PHE A CA 1
ATOM 1857 C C . PHE A 1 219 ? -1.277 6.531 -16.309 1.00 97.00 219 PHE A C 1
ATOM 1859 O O . PHE A 1 219 ? -1.127 6.074 -17.440 1.00 97.00 219 PHE A O 1
ATOM 1866 N N . GLU A 1 220 ? -1.094 5.801 -15.220 1.00 97.31 220 GLU A N 1
ATOM 1867 C CA . GLU A 1 220 ? -0.746 4.388 -15.191 1.00 97.31 220 GLU A CA 1
ATOM 1868 C C . GLU A 1 220 ? -1.762 3.635 -14.338 1.00 97.31 220 GLU A C 1
ATOM 1870 O O . GLU A 1 220 ? -2.034 4.009 -13.195 1.00 97.31 220 GLU A O 1
ATOM 1875 N N . VAL A 1 221 ? -2.299 2.551 -14.886 1.00 97.56 221 VAL A N 1
ATOM 1876 C CA . VAL A 1 221 ? -3.170 1.630 -14.160 1.00 97.56 221 VAL A CA 1
ATOM 1877 C C . VAL A 1 221 ? -2.328 0.450 -13.708 1.00 97.56 221 VAL A C 1
ATOM 1879 O O . VAL A 1 221 ? -1.559 -0.119 -14.482 1.00 97.56 221 VAL A O 1
ATOM 1882 N N . GLY A 1 222 ? -2.478 0.065 -12.447 1.00 96.44 222 GLY A N 1
ATOM 1883 C CA . GLY A 1 222 ? -1.800 -1.088 -11.891 1.00 96.44 222 GLY A CA 1
ATOM 1884 C C . GLY A 1 222 ? -2.667 -1.882 -10.936 1.00 96.44 222 GLY A C 1
ATOM 1885 O O . GLY A 1 222 ? -3.586 -1.362 -10.307 1.00 96.44 222 GLY A O 1
ATOM 1886 N N . TYR A 1 223 ? -2.362 -3.164 -10.811 1.00 95.50 223 TYR A N 1
ATOM 1887 C CA . TYR A 1 223 ? -3.025 -4.045 -9.868 1.00 95.50 223 TYR A CA 1
ATOM 1888 C C . TYR A 1 223 ? -2.068 -5.115 -9.357 1.00 95.50 223 TYR A C 1
ATOM 1890 O O . TYR A 1 223 ? -1.324 -5.749 -10.112 1.00 95.50 223 TYR A O 1
ATOM 1898 N N . ASN A 1 224 ? -2.137 -5.333 -8.047 1.00 96.00 224 ASN A N 1
ATOM 1899 C CA . ASN A 1 224 ? -1.481 -6.446 -7.383 1.00 96.00 224 ASN A CA 1
ATOM 1900 C C . ASN A 1 224 ? -2.557 -7.409 -6.896 1.00 96.00 224 ASN A C 1
ATOM 1902 O O . ASN A 1 224 ? -3.405 -7.031 -6.080 1.00 96.00 224 ASN A O 1
ATOM 1906 N N . TYR A 1 225 ? -2.525 -8.641 -7.390 1.00 95.38 225 TYR A N 1
ATOM 1907 C CA . TYR A 1 225 ? -3.400 -9.697 -6.894 1.00 95.38 225 TYR A CA 1
ATOM 1908 C C . TYR A 1 225 ? -2.743 -10.389 -5.714 1.00 95.38 225 TYR A C 1
ATOM 1910 O O . TYR A 1 225 ? -1.577 -10.752 -5.799 1.00 95.38 225 TYR A O 1
ATOM 1918 N N . TYR A 1 226 ? -3.502 -10.603 -4.645 1.00 98.00 226 TYR A N 1
ATOM 1919 C CA . TYR A 1 226 ? -3.101 -11.423 -3.511 1.00 98.00 226 TYR A CA 1
ATOM 1920 C C . TYR A 1 226 ? -4.058 -12.604 -3.429 1.00 98.00 226 TYR A C 1
ATOM 1922 O O . TYR A 1 226 ? -5.044 -12.592 -2.685 1.00 98.00 226 TYR A O 1
ATOM 1930 N N . LYS A 1 227 ? -3.781 -13.631 -4.235 1.00 98.31 227 LYS A N 1
ATOM 1931 C CA . LYS A 1 227 ? -4.577 -14.856 -4.259 1.00 98.31 227 LYS A CA 1
ATOM 1932 C C . LYS A 1 227 ? -4.172 -15.728 -3.085 1.00 98.31 227 LYS A C 1
ATOM 1934 O O . LYS A 1 227 ? -3.027 -16.158 -2.992 1.00 98.31 227 LYS A O 1
ATOM 1939 N N . ARG A 1 228 ? -5.097 -15.974 -2.164 1.00 98.50 228 ARG A N 1
ATOM 1940 C CA . ARG A 1 228 ? -4.844 -16.781 -0.974 1.00 98.50 228 ARG A CA 1
ATOM 1941 C C . ARG A 1 228 ? -4.511 -18.208 -1.389 1.00 98.50 228 ARG A C 1
ATOM 1943 O O . ARG A 1 228 ? -5.216 -18.810 -2.196 1.00 98.50 228 ARG A O 1
ATOM 1950 N N . VAL A 1 229 ? -3.448 -18.744 -0.805 1.00 98.12 229 VAL A N 1
ATOM 1951 C CA . VAL A 1 229 ? -3.009 -20.126 -1.005 1.00 98.12 229 VAL A CA 1
ATOM 1952 C C . VAL A 1 229 ? -2.803 -20.808 0.341 1.00 98.12 229 VAL A C 1
ATOM 1954 O O . VAL A 1 229 ? -2.886 -20.181 1.401 1.00 98.12 229 VAL A O 1
ATOM 1957 N N . GLU A 1 230 ? -2.549 -22.112 0.301 1.00 97.81 230 GLU A N 1
ATOM 1958 C CA . GLU A 1 230 ? -2.247 -22.886 1.495 1.00 97.81 230 GLU A CA 1
ATOM 1959 C C . GLU A 1 230 ? -1.025 -22.342 2.228 1.00 97.81 230 GLU A C 1
ATOM 1961 O O . GLU A 1 230 ? -0.003 -21.969 1.649 1.00 97.81 230 GLU A O 1
ATOM 1966 N N . ASP A 1 231 ? -1.124 -22.366 3.548 1.00 95.81 231 ASP A N 1
ATOM 1967 C CA . ASP A 1 231 ? -0.148 -21.789 4.456 1.00 95.81 231 ASP A CA 1
ATOM 1968 C C . ASP A 1 231 ? 1.261 -22.403 4.347 1.00 95.81 231 ASP A C 1
ATOM 1970 O O . ASP A 1 231 ? 2.235 -21.740 4.726 1.00 95.81 231 ASP A O 1
ATOM 1974 N N . GLU A 1 232 ? 1.360 -23.633 3.831 1.00 95.31 232 GLU A N 1
ATOM 1975 C CA . GLU A 1 232 ? 2.604 -24.377 3.595 1.00 95.31 232 GLU A CA 1
ATOM 1976 C C . GLU A 1 232 ? 3.433 -23.764 2.454 1.00 95.31 232 GLU A C 1
ATOM 1978 O O . GLU A 1 232 ? 4.663 -23.793 2.500 1.00 95.31 232 GLU A O 1
ATOM 1983 N N . LYS A 1 233 ? 2.793 -23.107 1.471 1.00 94.88 233 LYS A N 1
ATOM 1984 C CA . LYS A 1 233 ? 3.495 -22.438 0.357 1.00 94.88 233 LYS A CA 1
ATOM 1985 C C . LYS A 1 233 ? 4.428 -21.319 0.836 1.00 94.88 233 LYS A C 1
ATOM 1987 O O . LYS A 1 233 ? 5.473 -21.078 0.232 1.00 94.88 233 LYS A O 1
ATOM 1992 N N . CYS A 1 234 ? 4.096 -20.699 1.971 1.00 95.69 234 CYS A N 1
ATOM 1993 C CA . CYS A 1 234 ? 4.891 -19.657 2.621 1.00 95.69 234 CYS A CA 1
ATOM 1994 C C . CYS A 1 234 ? 5.708 -20.162 3.821 1.00 95.69 234 CYS A C 1
ATOM 1996 O O . CYS A 1 234 ? 6.150 -19.355 4.645 1.00 95.69 234 CYS A O 1
ATOM 1998 N N . LYS A 1 235 ? 5.896 -21.477 3.983 1.00 93.81 235 LYS A N 1
ATOM 1999 C CA . LYS A 1 235 ? 6.600 -22.045 5.144 1.00 93.81 235 LYS A CA 1
ATOM 2000 C C . LYS A 1 235 ? 8.008 -21.486 5.321 1.00 93.81 235 LYS A C 1
ATOM 2002 O O . LYS A 1 235 ? 8.363 -21.084 6.426 1.00 93.81 235 LYS A O 1
ATOM 2007 N N . TYR A 1 236 ? 8.775 -21.363 4.239 1.00 92.94 236 TYR A N 1
ATOM 2008 C CA . TYR A 1 236 ? 10.133 -20.819 4.307 1.00 92.94 236 TYR A CA 1
ATOM 2009 C C . TYR A 1 236 ? 10.144 -19.361 4.782 1.00 92.94 236 TYR A C 1
ATOM 2011 O O . TYR A 1 236 ? 10.916 -19.020 5.679 1.00 92.94 236 TYR A O 1
ATOM 2019 N N . ALA A 1 237 ? 9.245 -18.516 4.265 1.00 94.25 237 ALA A N 1
ATOM 2020 C CA . ALA A 1 237 ? 9.072 -17.147 4.755 1.00 94.25 237 ALA A CA 1
ATOM 2021 C C . ALA A 1 237 ? 8.672 -17.106 6.246 1.00 94.25 237 ALA A C 1
ATOM 2023 O O . ALA A 1 237 ? 9.202 -16.292 7.009 1.00 94.25 237 ALA A O 1
ATOM 2024 N N . LYS A 1 238 ? 7.787 -18.014 6.691 1.00 94.62 238 LYS A N 1
ATOM 2025 C CA . LYS A 1 238 ? 7.376 -18.135 8.104 1.00 94.62 238 LYS A CA 1
ATOM 2026 C C . LYS A 1 238 ? 8.552 -18.507 9.004 1.00 94.62 238 LYS A C 1
ATOM 2028 O O . LYS A 1 238 ? 8.731 -17.896 10.059 1.00 94.62 238 LYS A O 1
ATOM 2033 N N . ASP A 1 239 ? 9.344 -19.494 8.607 1.00 94.12 239 ASP A N 1
ATOM 2034 C CA . ASP A 1 239 ? 10.471 -19.986 9.399 1.00 94.12 239 ASP A CA 1
ATOM 2035 C C . ASP A 1 239 ? 11.616 -18.973 9.438 1.00 94.12 239 ASP A C 1
ATOM 2037 O O . ASP A 1 239 ? 12.178 -18.715 10.508 1.00 94.12 239 ASP A O 1
ATOM 2041 N N . TRP A 1 240 ? 11.888 -18.306 8.313 1.00 93.12 240 TRP A N 1
ATOM 2042 C CA . TRP A 1 240 ? 12.813 -17.178 8.257 1.00 93.12 240 TRP A CA 1
ATOM 2043 C C . TRP A 1 240 ? 12.394 -16.062 9.224 1.00 93.12 240 TRP A C 1
ATOM 2045 O O . TRP A 1 240 ? 13.203 -15.622 10.044 1.00 93.12 240 TRP A O 1
ATOM 2055 N N . TRP A 1 241 ? 11.116 -15.664 9.216 1.00 93.19 241 TRP A N 1
ATOM 2056 C CA . TRP A 1 241 ? 10.595 -14.630 10.116 1.00 93.19 241 TRP A CA 1
ATOM 2057 C C . TRP A 1 241 ? 10.752 -14.998 11.594 1.00 93.19 241 TRP A C 1
ATOM 2059 O O . TRP A 1 241 ? 11.213 -14.185 12.400 1.00 93.19 241 TRP A O 1
ATOM 2069 N N . LYS A 1 242 ? 10.410 -16.241 11.965 1.00 92.81 242 LYS A N 1
ATOM 2070 C CA . LYS A 1 242 ? 10.587 -16.749 13.336 1.00 92.81 242 LYS A CA 1
ATOM 2071 C C . LYS A 1 242 ? 12.055 -16.702 13.763 1.00 92.81 242 LYS A C 1
ATOM 2073 O O . LYS A 1 242 ? 12.346 -16.265 14.878 1.00 92.81 242 LYS A O 1
ATOM 2078 N N . LYS A 1 243 ? 12.974 -17.110 12.880 1.00 91.62 243 LYS A N 1
ATOM 2079 C CA . LYS A 1 243 ? 14.422 -17.080 13.134 1.00 91.62 243 LYS A CA 1
ATOM 2080 C C . LYS A 1 243 ? 14.924 -15.650 13.353 1.00 91.62 243 LYS A C 1
ATOM 2082 O O . LYS A 1 243 ? 15.605 -15.400 14.344 1.00 91.62 243 LYS A O 1
ATOM 2087 N N . MET A 1 244 ? 14.545 -14.709 12.485 1.00 87.06 244 MET A N 1
ATOM 2088 C CA . MET A 1 244 ? 14.944 -13.300 12.615 1.00 87.06 244 MET A CA 1
ATOM 2089 C C . MET A 1 244 ? 14.411 -12.660 13.901 1.00 87.06 244 MET A C 1
ATOM 2091 O O . MET A 1 244 ? 15.143 -11.944 14.582 1.00 87.06 244 MET A O 1
ATOM 2095 N N . ARG A 1 245 ? 13.163 -12.967 14.287 1.00 83.56 245 ARG A N 1
ATOM 2096 C CA . ARG A 1 245 ? 12.578 -12.516 15.561 1.00 83.56 245 ARG A CA 1
ATOM 2097 C C . ARG A 1 245 ? 13.338 -13.034 16.774 1.00 83.56 245 ARG A C 1
ATOM 2099 O O . ARG A 1 245 ? 13.614 -12.260 17.685 1.00 83.56 245 ARG A O 1
ATOM 2106 N N . LYS A 1 246 ? 13.648 -14.333 16.796 1.00 83.31 246 LYS A N 1
ATOM 2107 C CA . LYS A 1 246 ? 14.326 -14.978 17.929 1.00 83.31 246 LYS A CA 1
ATOM 2108 C C . LYS A 1 246 ? 15.714 -14.387 18.175 1.00 83.31 246 LYS A C 1
ATOM 2110 O O . LYS A 1 246 ? 16.106 -14.227 19.323 1.00 83.31 246 LYS A O 1
ATOM 2115 N N . ASN A 1 247 ? 16.427 -14.044 17.107 1.00 76.19 247 ASN A N 1
ATOM 2116 C CA . ASN A 1 247 ? 17.797 -13.553 17.199 1.00 76.19 247 ASN A CA 1
ATOM 2117 C C . ASN A 1 247 ? 17.890 -12.042 17.484 1.00 76.19 247 ASN A C 1
ATOM 2119 O O . ASN A 1 247 ? 18.989 -11.506 17.483 1.00 76.19 247 ASN A O 1
ATOM 2123 N N . GLY A 1 248 ? 16.767 -11.329 17.649 1.00 66.12 248 GLY A N 1
ATOM 2124 C CA . GLY A 1 248 ? 16.768 -9.864 17.778 1.00 66.12 248 GLY A CA 1
ATOM 2125 C C . GLY A 1 248 ? 17.177 -9.121 16.497 1.00 66.12 248 GLY A C 1
ATOM 2126 O O . GLY A 1 248 ? 17.115 -7.900 16.450 1.00 66.12 248 GLY A O 1
ATOM 2127 N N . LEU A 1 249 ? 17.511 -9.840 15.422 1.00 62.03 249 LEU A N 1
ATOM 2128 C CA . LEU A 1 249 ? 18.031 -9.292 14.165 1.00 62.03 249 LEU A CA 1
ATOM 2129 C C . LEU A 1 249 ? 16.996 -8.494 13.377 1.00 62.03 249 LEU A C 1
ATOM 2131 O O . LEU A 1 249 ? 17.349 -7.805 12.427 1.00 62.03 249 LEU A O 1
ATOM 2135 N N . LEU A 1 250 ? 15.722 -8.523 13.780 1.00 60.91 250 LEU A N 1
ATOM 2136 C CA . LEU A 1 250 ? 14.761 -7.582 13.224 1.00 60.91 250 LEU A CA 1
ATOM 2137 C C . LEU A 1 250 ? 15.194 -6.134 13.464 1.00 60.91 250 LEU A C 1
ATOM 2139 O O . LEU A 1 250 ? 14.962 -5.344 12.567 1.00 60.91 250 LEU A O 1
ATOM 2143 N N . SER A 1 251 ? 15.873 -5.793 14.575 1.00 50.53 251 SER A N 1
ATOM 2144 C CA . SER A 1 251 ? 16.427 -4.441 14.794 1.00 50.53 251 SER A CA 1
ATOM 2145 C C . SER A 1 251 ? 17.657 -4.081 13.996 1.00 50.53 251 SER A C 1
ATOM 2147 O O . SER A 1 251 ? 17.893 -2.899 13.778 1.00 50.53 251 SER A O 1
ATOM 2149 N N . GLU A 1 252 ? 18.380 -5.072 13.495 1.00 43.41 252 GLU A N 1
ATOM 2150 C CA . GLU A 1 252 ? 19.459 -4.855 12.532 1.00 43.41 252 GLU A CA 1
ATOM 2151 C C . GLU A 1 252 ? 18.916 -4.772 11.095 1.00 43.41 252 GLU A C 1
ATOM 2153 O O . GLU A 1 252 ? 19.494 -4.088 10.256 1.00 43.41 252 GLU A O 1
ATOM 2158 N N . ILE A 1 253 ? 17.750 -5.380 10.836 1.00 46.47 253 ILE A N 1
ATOM 2159 C CA . ILE A 1 253 ? 16.944 -5.196 9.619 1.00 46.47 253 ILE A CA 1
ATOM 2160 C C . ILE A 1 253 ? 16.088 -3.904 9.686 1.00 46.47 253 ILE A C 1
ATOM 2162 O O . ILE A 1 253 ? 15.746 -3.366 8.636 1.00 46.47 253 ILE A O 1
ATOM 2166 N N . TYR A 1 254 ? 15.780 -3.365 10.882 1.00 47.56 254 TYR A N 1
ATOM 2167 C CA . TYR A 1 254 ? 15.150 -2.046 11.133 1.00 47.56 254 TYR A CA 1
ATOM 2168 C C . TYR A 1 254 ? 16.156 -0.904 10.872 1.00 47.56 254 TYR A C 1
ATOM 2170 O O . TYR A 1 254 ? 16.335 -0.026 11.720 1.00 47.56 254 TYR A O 1
ATOM 2178 N N . GLY A 1 255 ? 16.867 -0.952 9.740 1.00 35.12 255 GLY A N 1
ATOM 2179 C CA . GLY A 1 255 ? 17.885 0.016 9.343 1.00 35.12 255 GLY A CA 1
ATOM 2180 C C . GLY A 1 255 ? 17.459 1.452 9.653 1.00 35.12 255 GLY A C 1
ATOM 2181 O O . GLY A 1 255 ? 16.575 2.001 9.015 1.00 35.12 255 GLY A O 1
ATOM 2182 N N . MET A 1 256 ? 18.146 2.039 10.637 1.00 31.09 256 MET A N 1
ATOM 2183 C CA . MET A 1 256 ? 17.981 3.388 11.188 1.00 31.09 256 MET A CA 1
ATOM 2184 C C . MET A 1 256 ? 16.813 3.589 12.170 1.00 31.09 256 MET A C 1
ATOM 2186 O O . MET A 1 256 ? 15.654 3.792 11.820 1.00 31.09 256 MET A O 1
ATOM 2190 N N . LYS A 1 257 ? 17.196 3.767 13.447 1.00 29.52 257 LYS A N 1
ATOM 2191 C CA . LYS A 1 257 ? 16.559 4.763 14.322 1.00 29.52 257 LYS A CA 1
ATOM 2192 C C . LYS A 1 257 ? 16.292 6.015 13.483 1.00 29.52 257 LYS A C 1
ATOM 2194 O O . LYS A 1 257 ? 17.244 6.644 13.020 1.00 29.52 257 LYS A O 1
ATOM 2199 N N . PHE A 1 258 ? 15.028 6.398 13.332 1.00 29.36 258 PHE A N 1
ATOM 2200 C CA . PHE A 1 258 ? 14.663 7.739 12.897 1.00 29.36 258 PHE A CA 1
ATOM 2201 C C . PHE A 1 258 ? 15.263 8.740 13.889 1.00 29.36 258 PHE A C 1
ATOM 2203 O O . PHE A 1 258 ? 14.642 9.102 14.884 1.00 29.36 258 PHE A O 1
ATOM 2210 N N . ILE A 1 259 ? 16.475 9.220 13.619 1.00 28.22 259 ILE A N 1
ATOM 2211 C CA . ILE A 1 259 ? 16.819 10.585 13.984 1.00 28.22 259 ILE A CA 1
ATOM 2212 C C . ILE A 1 259 ? 16.078 11.418 12.951 1.00 28.22 259 ILE A C 1
ATOM 2214 O O . ILE A 1 259 ? 16.602 11.739 11.885 1.00 28.22 259 ILE A O 1
ATOM 2218 N N . VAL A 1 260 ? 14.815 11.721 13.246 1.00 31.14 260 VAL A N 1
ATOM 2219 C CA . VAL A 1 260 ? 14.148 12.835 12.592 1.00 31.14 260 VAL A CA 1
ATOM 2220 C C . VAL A 1 260 ? 15.005 14.048 12.945 1.00 31.14 260 VAL A C 1
ATOM 2222 O O . VAL A 1 260 ? 14.947 14.551 14.065 1.00 31.14 260 VAL A O 1
ATOM 2225 N N . LYS A 1 261 ? 15.854 14.506 12.020 1.00 27.59 261 LYS A N 1
ATOM 2226 C CA . LYS A 1 261 ? 16.377 15.871 12.073 1.00 27.59 261 LYS A CA 1
ATOM 2227 C C . LYS A 1 261 ? 15.195 16.792 11.780 1.00 27.59 261 LYS A C 1
ATOM 2229 O O . LYS A 1 261 ? 15.071 17.339 10.691 1.00 27.59 261 LYS A O 1
ATOM 2234 N N . ILE A 1 262 ? 14.309 16.944 12.763 1.00 32.25 262 ILE A N 1
ATOM 2235 C CA . ILE A 1 262 ? 13.463 18.123 12.853 1.00 32.25 262 ILE A CA 1
ATOM 2236 C C . ILE A 1 262 ? 14.462 19.243 13.111 1.00 32.25 262 ILE A C 1
ATOM 2238 O O . ILE A 1 262 ? 14.988 19.373 14.215 1.00 32.25 262 ILE A O 1
ATOM 2242 N N . LYS A 1 263 ? 14.801 20.011 12.072 1.00 28.98 263 LYS A N 1
ATOM 2243 C CA . LYS A 1 263 ? 15.344 21.350 12.285 1.00 28.98 263 LYS A CA 1
ATOM 2244 C C . LYS A 1 263 ? 14.231 22.141 12.963 1.00 28.98 263 LYS A C 1
ATOM 2246 O O . LYS A 1 263 ? 13.378 22.719 12.300 1.00 28.98 263 LYS A O 1
ATOM 2251 N N . ILE A 1 264 ? 14.205 22.089 14.290 1.00 29.75 264 ILE A N 1
ATOM 2252 C CA . ILE A 1 264 ? 13.510 23.081 15.091 1.00 29.75 264 ILE A CA 1
ATOM 2253 C C . ILE A 1 264 ? 14.372 24.329 14.935 1.00 29.75 264 ILE A C 1
ATOM 2255 O O . ILE A 1 264 ? 15.461 24.412 15.501 1.00 29.75 264 ILE A O 1
ATOM 2259 N N . TYR A 1 265 ? 13.939 25.239 14.070 1.00 32.94 265 TYR A N 1
ATOM 2260 C CA . TYR A 1 265 ? 14.381 26.620 14.160 1.00 32.94 265 TYR A CA 1
ATOM 2261 C C . TYR A 1 265 ? 13.768 27.154 15.461 1.00 32.94 265 TYR A C 1
ATOM 2263 O O . TYR A 1 265 ? 12.551 27.322 15.538 1.00 32.94 265 TYR A O 1
ATOM 2271 N N . LEU A 1 266 ? 14.598 27.261 16.502 1.00 35.47 266 LEU A N 1
ATOM 2272 C CA . LEU A 1 266 ? 14.361 28.180 17.614 1.00 35.47 266 LEU A CA 1
ATOM 2273 C C . LEU A 1 266 ? 14.697 29.596 17.145 1.00 35.47 266 LEU A C 1
ATOM 2275 O O . LEU A 1 266 ? 15.672 29.721 16.365 1.00 35.47 266 LEU A O 1
#

Foldseek 3Di:
DVVVVVVVVVVVVVVVVVLLVQLVVLLVLVCLLAAKFFKKKWKAFDWFDDPDPPDDGDDIDIDDTWIKGWDFPDDDSFKTKTWIWTWDDDPVDTDIARAKMKMKGQQDQWAFADDFPLHTDIGGHDSVVRHQKIKIWMAGSLRHTFGIDIFHWDQPPNKTKTWDWGKGADDPVCPVPDDQAGIWRWIWMWIADPQGIKIKIWIFGWHCPPVPDIDTGTIMTMMMDTGHDDRVSCVVVVVVVVVCVVVVVVVVSNNDDPPPPPPPPD

Solvent-accessible surface area (backbone atoms only — not comparable to full-atom values): 14370 Å² total; per-residue (Å²): 111,73,72,59,50,55,51,53,54,50,56,51,52,53,54,51,53,52,51,56,52,47,54,50,52,46,52,49,55,59,55,56,66,44,46,25,20,43,30,33,48,38,37,36,62,75,43,80,66,55,86,62,87,87,68,73,81,64,75,73,43,75,51,77,75,35,38,33,32,25,40,74,78,40,78,58,99,52,38,38,28,36,43,30,31,35,39,44,72,55,96,90,57,69,45,77,40,63,48,35,34,40,37,36,31,51,48,58,40,78,42,59,37,42,63,46,93,92,39,68,46,80,43,82,52,55,73,76,82,23,60,83,17,38,25,45,38,34,24,38,57,42,63,46,83,48,31,36,38,63,30,48,65,46,77,57,97,92,39,41,34,35,55,37,68,31,39,26,61,63,55,82,92,38,62,89,76,54,84,79,50,52,27,25,48,31,33,41,33,44,35,56,50,96,60,28,32,36,41,40,33,46,30,35,40,25,24,60,85,74,81,80,60,77,44,61,42,31,37,30,47,32,41,34,44,34,38,57,50,62,64,72,80,30,40,67,54,53,52,52,50,53,51,35,58,74,68,56,44,50,62,71,52,42,54,66,81,81,74,74,80,70,81,73,82,123

Sequence (266 aa):
MRKYLFLYIFLFSFSFVYSQNKLKKDSNAIMNMCGCFEVSFNFSETIKLNNREDYTPSDDYQTAPVYELAIPIKKNKNEISIQHILQVGDENFRSIVKHWRQDWIYQNKDLYLYDKDNNWTYKNLSRSDVKGQWTQKVFQVDDSPRYEGSSSWIHVDGKSFWENETPAPLPRREFSKRKDYNVLIRNNRHEITDYGWFHGQNNEKVDKTNNTEKESLAFEVGYNYYKRVEDEKCKYAKDWWKKMRKNGLLSEIYGMKFIVKIKIYL

pLDDT: mean 88.05, std 16.6, range [27.59, 98.75]

Mean predicted aligned error: 7.46 Å

Secondary structure (DSSP, 8-state):
-HHHHHHHHHHHHHHHHHHHHHHHHHHHHHHTT-EEEEEEEEEEEEEE----TT--PPPPEE---EEEEEEEEEE-SSEEEEEEEEEES-SSS-EEEEEEEEEEEET--EEEEE-STT-EEEEEPPTTTTTT-EEEEEE-TTS-EEEEEEE-EEEETTEEEEEEEEEEPPPTTTTTT--S--EEEEEEEEEEETTEEEEEEEEEEEE-TTSS--EEEEEEEEEEEEEE--GGGGHHHHHHHHHHHHTTTHHHHS------------

Radius of gyration: 21.02 Å; Cα contacts (8 Å, |Δi|>4): 544; chains: 1; bounding box: 60×53×57 Å